Protein AF-A0A1E5A154-F1 (afdb_monomer_lite)

Structure (mmCIF, N/CA/C/O backbone):
data_AF-A0A1E5A154-F1
#
_entry.id   AF-A0A1E5A154-F1
#
loop_
_atom_site.group_PDB
_atom_site.id
_atom_site.type_symbol
_atom_site.label_atom_id
_atom_site.label_alt_id
_atom_site.label_comp_id
_atom_site.label_asym_id
_atom_site.label_entity_id
_atom_site.label_seq_id
_atom_site.pdbx_PDB_ins_code
_atom_site.Cartn_x
_atom_site.Cartn_y
_atom_site.Cartn_z
_atom_site.occupancy
_atom_site.B_iso_or_equiv
_atom_site.auth_seq_id
_atom_site.auth_comp_id
_atom_site.auth_asym_id
_atom_site.auth_atom_id
_atom_site.pdbx_PDB_model_num
ATOM 1 N N . MET A 1 1 ? -44.499 -18.855 36.549 1.00 38.62 1 MET A N 1
ATOM 2 C CA . MET A 1 1 ? -43.557 -19.020 35.422 1.00 38.62 1 MET A CA 1
ATOM 3 C C . MET A 1 1 ? -43.054 -17.644 35.035 1.00 38.62 1 MET A C 1
ATOM 5 O O . MET A 1 1 ? -43.732 -16.918 34.326 1.00 38.62 1 MET A O 1
ATOM 9 N N . SER A 1 2 ? -41.929 -17.257 35.621 1.00 29.59 2 SER A N 1
ATOM 10 C CA . SER A 1 2 ? -41.282 -15.957 35.462 1.00 29.59 2 SER A CA 1
ATOM 11 C C . SER A 1 2 ? -39.937 -16.139 34.766 1.00 29.59 2 SER A C 1
ATOM 13 O O . SER A 1 2 ? -39.198 -17.053 35.120 1.00 29.59 2 SER A O 1
ATOM 15 N N . ASN A 1 3 ? -39.631 -15.203 33.866 1.00 35.12 3 ASN A N 1
ATOM 16 C CA . ASN A 1 3 ? -38.295 -14.805 33.413 1.00 35.12 3 ASN A CA 1
ATOM 17 C C . ASN A 1 3 ? -37.450 -15.825 32.638 1.00 35.12 3 ASN A C 1
ATOM 19 O O . ASN A 1 3 ? -36.628 -16.504 33.233 1.00 35.12 3 ASN A O 1
ATOM 23 N N . ILE A 1 4 ? -37.524 -15.770 31.300 1.00 31.75 4 ILE A N 1
ATOM 24 C CA . ILE A 1 4 ? -36.334 -15.798 30.421 1.00 31.75 4 ILE A CA 1
ATOM 25 C C . ILE A 1 4 ? -36.583 -14.814 29.261 1.00 31.75 4 ILE A C 1
ATOM 27 O O . ILE A 1 4 ? -36.690 -15.172 28.094 1.00 31.75 4 ILE A O 1
ATOM 31 N N . LEU A 1 5 ? -36.751 -13.540 29.608 1.00 31.08 5 LEU A N 1
ATOM 32 C CA . LEU A 1 5 ? -36.517 -12.411 28.703 1.00 31.08 5 LEU A CA 1
ATOM 33 C C . LEU A 1 5 ? -35.341 -11.632 29.297 1.00 31.08 5 LEU A C 1
ATOM 35 O O . LEU A 1 5 ? -35.443 -10.467 29.672 1.00 31.08 5 LEU A O 1
ATOM 39 N N . GLU A 1 6 ? -34.214 -12.323 29.461 1.00 32.16 6 GLU A N 1
ATOM 40 C CA . GLU A 1 6 ? -32.948 -11.657 29.726 1.00 32.16 6 GLU A CA 1
ATOM 41 C C . GLU A 1 6 ? -32.513 -10.944 28.450 1.00 32.16 6 GLU A C 1
ATOM 43 O O . GLU A 1 6 ? -31.991 -11.531 27.505 1.00 32.16 6 GLU A O 1
ATOM 48 N N . ASN A 1 7 ? -32.811 -9.646 28.432 1.00 32.09 7 ASN A N 1
ATOM 49 C CA . ASN A 1 7 ? -31.908 -8.576 28.026 1.00 32.09 7 ASN A CA 1
ATOM 50 C C . ASN A 1 7 ? -30.527 -9.066 27.546 1.00 32.09 7 ASN A C 1
ATOM 52 O O . ASN A 1 7 ? -29.523 -8.926 28.247 1.00 32.09 7 ASN A O 1
ATOM 56 N N . LYS A 1 8 ? -30.426 -9.485 26.280 1.00 32.69 8 LYS A N 1
ATOM 57 C CA . LYS A 1 8 ? -29.218 -9.183 25.514 1.00 32.69 8 LYS A CA 1
ATOM 58 C C . LYS A 1 8 ? -29.228 -7.675 25.311 1.00 32.69 8 LYS A C 1
ATOM 60 O O . LYS A 1 8 ? -29.738 -7.175 24.314 1.00 32.69 8 LYS A O 1
ATOM 65 N N . LYS A 1 9 ? -28.686 -6.943 26.290 1.00 29.81 9 LYS A N 1
ATOM 66 C CA . LYS A 1 9 ? -28.125 -5.616 26.045 1.00 29.81 9 LYS A CA 1
ATOM 67 C C . LYS A 1 9 ? -27.060 -5.826 24.976 1.00 29.81 9 LYS A C 1
ATOM 69 O O . LYS A 1 9 ? -25.922 -6.158 25.290 1.00 29.81 9 LYS A O 1
ATOM 74 N N . THR A 1 10 ? -27.442 -5.704 23.710 1.00 34.09 10 THR A N 1
ATOM 75 C CA . THR A 1 10 ? -26.503 -5.474 22.623 1.00 34.09 10 THR A CA 1
ATOM 76 C C . THR A 1 10 ? -25.717 -4.251 23.056 1.00 34.09 10 THR A C 1
ATOM 78 O O . THR A 1 10 ? -26.258 -3.149 23.136 1.00 34.09 10 THR A O 1
ATOM 81 N N . CYS A 1 11 ? -24.471 -4.465 23.471 1.00 36.88 11 CYS A N 1
ATOM 82 C CA . CYS A 1 11 ? -23.548 -3.383 23.732 1.00 36.88 11 CYS A CA 1
ATOM 83 C C . CYS A 1 11 ? -23.418 -2.652 22.398 1.00 36.88 11 CYS A C 1
ATOM 85 O O . CYS A 1 11 ? -22.751 -3.135 21.486 1.00 36.88 11 CYS A O 1
ATOM 87 N N . ILE A 1 12 ? -24.139 -1.542 22.237 1.00 41.53 12 ILE A N 1
ATOM 88 C CA . ILE A 1 12 ? -23.946 -0.634 21.113 1.00 41.53 12 ILE A CA 1
ATOM 89 C C . ILE A 1 12 ? -22.604 0.034 21.400 1.00 41.53 12 ILE A C 1
ATOM 91 O O . ILE A 1 12 ? -22.533 1.119 21.978 1.00 41.53 12 ILE A O 1
ATOM 95 N N . ILE A 1 13 ? -21.513 -0.670 21.101 1.00 51.94 13 ILE A N 1
ATOM 96 C CA . ILE A 1 13 ? -20.196 -0.060 21.058 1.00 51.94 13 ILE A CA 1
ATOM 97 C C . ILE A 1 13 ? -20.259 0.865 19.848 1.00 51.94 13 ILE A C 1
ATOM 99 O O . ILE A 1 13 ? -20.324 0.423 18.703 1.00 51.94 13 ILE A O 1
ATOM 103 N N . THR A 1 14 ? -20.350 2.167 20.102 1.00 63.47 14 THR A N 1
ATOM 104 C CA . THR A 1 14 ? -20.286 3.161 19.034 1.00 63.47 14 THR A CA 1
ATOM 105 C C . THR A 1 14 ? -18.926 3.047 18.342 1.00 63.47 14 THR A C 1
ATOM 107 O O . THR A 1 14 ? -17.933 2.697 18.978 1.00 63.47 14 THR A O 1
ATOM 110 N N . LYS A 1 15 ? -18.847 3.353 17.041 1.00 65.00 15 LYS A N 1
ATOM 111 C CA . LYS A 1 15 ? -17.573 3.322 16.294 1.00 65.00 15 LYS A CA 1
ATOM 112 C C . LYS A 1 15 ? -16.461 4.093 16.998 1.00 65.00 15 LYS A C 1
ATOM 114 O O . LYS A 1 15 ? -15.329 3.634 17.056 1.00 65.00 15 LYS A O 1
ATOM 119 N N . GLU A 1 16 ? -16.806 5.254 17.548 1.00 68.19 16 GLU A N 1
ATOM 120 C CA . GLU A 1 16 ? -15.878 6.077 18.313 1.00 68.19 16 GLU A CA 1
ATOM 121 C C . GLU A 1 16 ? -15.321 5.309 19.517 1.00 68.19 16 GLU A C 1
ATOM 123 O O . GLU A 1 16 ? -14.115 5.303 19.718 1.00 68.19 16 GLU A O 1
ATOM 128 N N . LYS A 1 17 ? -16.161 4.568 20.248 1.00 69.44 17 LYS A N 1
ATOM 129 C CA . LYS A 1 17 ? -15.731 3.723 21.366 1.00 69.44 17 LYS A CA 1
ATOM 130 C C . LYS A 1 17 ? -14.873 2.534 20.913 1.00 69.44 17 LYS A C 1
ATOM 132 O O . LYS A 1 17 ? -13.902 2.213 21.591 1.00 69.44 17 LYS A O 1
ATOM 137 N N . ILE A 1 18 ? -15.179 1.910 19.767 1.00 69.69 18 ILE A N 1
ATOM 138 C CA . ILE A 1 18 ? -14.324 0.864 19.168 1.00 69.69 18 ILE A CA 1
ATOM 139 C C . ILE A 1 18 ? -12.923 1.427 18.905 1.00 69.69 18 ILE A C 1
ATOM 141 O O . ILE A 1 18 ? -11.928 0.854 19.342 1.00 69.69 18 ILE A O 1
ATOM 145 N N . PHE A 1 19 ? -12.842 2.570 18.223 1.00 73.81 19 PHE A N 1
ATOM 146 C CA . PHE A 1 19 ? -11.564 3.177 17.877 1.00 73.81 19 PHE A CA 1
ATOM 147 C C . PHE A 1 19 ? -10.811 3.706 19.098 1.00 73.81 19 PHE A C 1
ATOM 149 O O . PHE A 1 19 ? -9.614 3.470 19.201 1.00 73.81 19 PHE A O 1
ATOM 156 N N . GLN A 1 20 ? -11.493 4.339 20.055 1.00 71.75 20 GLN A N 1
ATOM 157 C CA . GLN A 1 20 ? -10.891 4.752 21.326 1.00 71.75 20 GLN A CA 1
ATOM 158 C C . GLN A 1 20 ? -10.281 3.561 22.070 1.00 71.75 20 GLN A C 1
ATOM 160 O O . GLN A 1 20 ? -9.172 3.677 22.580 1.00 71.75 20 GLN A O 1
ATOM 165 N N . ASN A 1 21 ? -10.956 2.407 22.096 1.00 70.88 21 ASN A N 1
ATOM 166 C CA . ASN A 1 21 ? -10.420 1.197 22.723 1.00 70.88 21 ASN A CA 1
ATOM 167 C C . ASN A 1 21 ? -9.173 0.676 21.999 1.00 70.88 21 ASN A C 1
ATOM 169 O O . ASN A 1 21 ? -8.199 0.326 22.661 1.00 70.88 21 ASN A O 1
ATOM 173 N N . ILE A 1 22 ? -9.177 0.660 20.660 1.00 74.38 22 ILE A N 1
ATOM 174 C CA . ILE A 1 22 ? -7.993 0.287 19.869 1.00 74.38 22 ILE A CA 1
ATOM 175 C C . ILE A 1 22 ? -6.836 1.226 20.192 1.00 74.38 22 ILE A C 1
ATOM 177 O O . ILE A 1 22 ? -5.739 0.769 20.491 1.00 74.38 22 ILE A O 1
ATOM 181 N N . VAL A 1 23 ? -7.072 2.536 20.159 1.00 70.00 23 VAL A N 1
ATOM 182 C CA . VAL A 1 23 ? -6.009 3.513 20.383 1.00 70.00 23 VAL A CA 1
ATOM 183 C C . VAL A 1 23 ? -5.490 3.445 21.821 1.00 70.00 23 VAL A C 1
ATOM 185 O O . VAL A 1 23 ? -4.282 3.432 22.019 1.00 70.00 23 VAL A O 1
ATOM 188 N N . HIS A 1 24 ? -6.362 3.330 22.828 1.00 70.88 24 HIS A N 1
ATOM 189 C CA . HIS A 1 24 ? -5.930 3.124 24.214 1.00 70.88 24 HIS A CA 1
ATOM 190 C C . HIS A 1 24 ? -5.100 1.853 24.372 1.00 70.88 24 HIS A C 1
ATOM 192 O O . HIS A 1 24 ? -4.075 1.881 25.045 1.00 70.88 24 HIS A O 1
ATOM 198 N N . PHE A 1 25 ? -5.507 0.755 23.734 1.00 72.25 25 PHE A N 1
ATOM 199 C CA . PHE A 1 25 ? -4.719 -0.470 23.730 1.00 72.25 25 PHE A CA 1
ATOM 200 C C . PHE A 1 25 ? -3.338 -0.248 23.100 1.00 72.25 25 PHE A C 1
ATOM 202 O O . PHE A 1 25 ? -2.343 -0.653 23.693 1.00 72.25 25 PHE A O 1
ATOM 209 N N . LEU A 1 26 ? -3.259 0.427 21.949 1.00 69.69 26 LEU A N 1
ATOM 210 C CA . LEU A 1 26 ? -1.989 0.722 21.280 1.00 69.69 26 LEU A CA 1
ATOM 211 C C . LEU A 1 26 ? -1.070 1.595 22.141 1.00 69.69 26 LEU A C 1
ATOM 213 O O . LEU A 1 26 ? 0.111 1.292 22.233 1.00 69.69 26 LEU A O 1
ATOM 217 N N . VAL A 1 27 ? -1.606 2.629 22.795 1.00 67.12 27 VAL A N 1
ATOM 218 C CA . VAL A 1 27 ? -0.837 3.521 23.682 1.00 67.12 27 VAL A CA 1
ATOM 219 C C . VAL A 1 27 ? -0.301 2.774 24.902 1.00 67.12 27 VAL A C 1
ATOM 221 O O . VAL A 1 27 ? 0.853 2.948 25.265 1.00 67.12 27 VAL A O 1
ATOM 224 N N . ILE A 1 28 ? -1.110 1.915 25.528 1.00 64.56 28 ILE A N 1
ATOM 225 C CA . ILE A 1 28 ? -0.677 1.135 26.701 1.00 64.56 28 ILE A CA 1
ATOM 226 C C . ILE A 1 28 ? 0.430 0.135 26.330 1.00 64.56 28 ILE A C 1
ATOM 228 O O . ILE A 1 28 ? 1.262 -0.203 27.166 1.00 64.56 28 ILE A O 1
ATOM 232 N N . ASN A 1 29 ? 0.442 -0.344 25.086 1.00 62.03 29 ASN A N 1
ATOM 233 C CA . ASN A 1 29 ? 1.262 -1.475 24.665 1.00 62.03 29 ASN A CA 1
ATOM 234 C C . ASN A 1 29 ? 2.364 -1.115 23.649 1.00 62.03 29 ASN A C 1
ATOM 236 O O . ASN A 1 29 ? 3.031 -2.007 23.124 1.00 62.03 29 ASN A O 1
ATOM 240 N N . SER A 1 30 ? 2.581 0.167 23.352 1.00 59.00 30 SER A N 1
ATOM 241 C CA . SER A 1 30 ? 3.496 0.598 22.286 1.00 59.00 30 SER A CA 1
ATOM 242 C C . SER A 1 30 ? 4.966 0.300 22.542 1.00 59.00 30 SER A C 1
ATOM 244 O O . SER A 1 30 ? 5.728 0.180 21.590 1.00 59.00 30 SER A O 1
ATOM 246 N N . GLU A 1 31 ? 5.363 0.153 23.803 1.00 51.88 31 GLU A N 1
ATOM 247 C CA . GLU A 1 31 ? 6.746 -0.158 24.178 1.00 51.88 31 GLU A CA 1
ATOM 248 C C . GLU A 1 31 ? 7.007 -1.672 24.297 1.00 51.88 31 GLU A C 1
ATOM 250 O O . GLU A 1 31 ? 8.151 -2.111 24.214 1.00 51.88 31 GLU A O 1
ATOM 255 N N . GLY A 1 32 ? 5.955 -2.487 24.464 1.00 48.25 32 GLY A N 1
ATOM 256 C CA . GLY A 1 32 ? 6.071 -3.913 24.803 1.00 48.25 32 GLY A CA 1
ATOM 257 C C . GLY A 1 32 ? 5.719 -4.900 23.686 1.00 48.25 32 GLY A C 1
ATOM 258 O O . GLY A 1 32 ? 5.931 -6.098 23.851 1.00 48.25 32 GLY A O 1
ATOM 259 N N . VAL A 1 33 ? 5.170 -4.439 22.559 1.00 56.16 33 VAL A N 1
ATOM 260 C CA . VAL A 1 33 ? 4.565 -5.330 21.558 1.00 56.16 33 VAL A CA 1
ATOM 261 C C . VAL A 1 33 ? 5.452 -5.512 20.326 1.00 56.16 33 VAL A C 1
ATOM 263 O O . VAL A 1 33 ? 5.759 -4.563 19.610 1.00 56.16 33 VAL A O 1
ATOM 266 N N . ASP A 1 34 ? 5.774 -6.767 19.995 1.00 51.03 34 ASP A N 1
ATOM 267 C CA . ASP A 1 34 ? 6.568 -7.163 18.815 1.00 51.03 34 ASP A CA 1
ATOM 268 C C . ASP A 1 34 ? 5.975 -6.708 17.461 1.00 51.03 34 ASP A C 1
ATOM 270 O O . ASP A 1 34 ? 6.683 -6.639 16.457 1.00 51.03 34 ASP A O 1
ATOM 274 N N . ILE A 1 35 ? 4.695 -6.322 17.409 1.00 51.88 35 ILE A N 1
ATOM 275 C CA . ILE A 1 35 ? 4.057 -5.670 16.243 1.00 51.88 35 ILE A CA 1
ATOM 276 C C . ILE A 1 35 ? 4.779 -4.369 15.887 1.00 51.88 35 ILE A C 1
ATOM 278 O O . ILE A 1 35 ? 4.904 -4.046 14.706 1.00 51.88 35 ILE A O 1
ATOM 282 N N . VAL A 1 36 ? 5.313 -3.667 16.889 1.00 53.66 36 VAL A N 1
ATOM 283 C CA . VAL A 1 36 ? 6.132 -2.466 16.716 1.00 53.66 36 VAL A CA 1
ATOM 284 C C . VAL A 1 36 ? 7.531 -2.831 16.198 1.00 53.66 36 VAL A C 1
ATOM 286 O O . VAL A 1 36 ? 8.264 -1.963 15.771 1.00 53.66 36 VAL A O 1
ATOM 289 N N . LYS A 1 37 ? 7.947 -4.098 16.124 1.00 58.84 37 LYS A N 1
ATOM 290 C CA . LYS A 1 37 ? 9.227 -4.459 15.478 1.00 58.84 37 LYS A CA 1
ATOM 291 C C . LYS A 1 37 ? 9.094 -4.674 13.971 1.00 58.84 37 LYS A C 1
ATOM 293 O O . LYS A 1 37 ? 10.078 -4.539 13.251 1.00 58.84 37 LYS A O 1
ATOM 298 N N . ASN A 1 38 ? 7.896 -4.987 13.470 1.00 70.00 38 ASN A N 1
ATOM 299 C CA . ASN A 1 38 ? 7.668 -5.175 12.037 1.00 70.00 38 ASN A CA 1
ATOM 300 C C . ASN A 1 38 ? 7.424 -3.815 11.341 1.00 70.00 38 ASN A C 1
ATOM 302 O O . ASN A 1 38 ? 6.426 -3.164 11.661 1.00 70.00 38 ASN A O 1
ATOM 306 N N . PRO A 1 39 ? 8.250 -3.401 10.356 1.00 71.50 39 PRO A N 1
ATOM 307 C CA . PRO A 1 39 ? 8.098 -2.105 9.686 1.00 71.50 39 PRO A CA 1
ATOM 308 C C . PRO A 1 39 ? 6.722 -1.887 9.040 1.00 71.50 39 PRO A C 1
ATOM 310 O O . PRO A 1 39 ? 6.160 -0.805 9.150 1.00 71.50 39 PRO A O 1
ATOM 313 N N . ILE A 1 40 ? 6.128 -2.923 8.438 1.00 72.62 40 ILE A N 1
ATOM 314 C CA . ILE A 1 40 ? 4.810 -2.844 7.783 1.00 72.62 40 ILE A CA 1
ATOM 315 C C . ILE A 1 40 ? 3.720 -2.566 8.816 1.00 72.62 40 ILE A C 1
ATOM 317 O O . ILE A 1 40 ? 2.846 -1.722 8.613 1.00 72.62 40 ILE A O 1
ATOM 321 N N . SER A 1 41 ? 3.771 -3.283 9.938 1.00 72.62 41 SER A N 1
ATOM 322 C CA . SER A 1 41 ? 2.806 -3.119 11.020 1.00 72.62 41 SER A CA 1
ATOM 323 C C . SER A 1 41 ? 2.970 -1.768 11.723 1.00 72.62 41 SER A C 1
ATOM 325 O O . SER A 1 41 ? 1.964 -1.106 11.970 1.00 72.62 41 SER A O 1
ATOM 327 N N . LYS A 1 42 ? 4.211 -1.319 11.971 1.00 77.06 42 LYS A N 1
ATOM 328 C CA . LYS A 1 42 ? 4.526 0.041 12.453 1.00 77.06 42 LYS A CA 1
ATOM 329 C C . LYS A 1 42 ? 3.891 1.097 11.550 1.00 77.06 42 LYS A C 1
ATOM 331 O O . LYS A 1 42 ? 3.141 1.945 12.023 1.00 77.06 42 LYS A O 1
ATOM 336 N N . THR A 1 43 ? 4.125 1.009 10.243 1.00 81.56 43 THR A N 1
ATOM 337 C CA . THR A 1 43 ? 3.562 1.945 9.267 1.00 81.56 43 THR A CA 1
ATOM 338 C C . THR A 1 43 ? 2.030 1.930 9.259 1.00 81.56 43 THR A C 1
ATOM 340 O O . THR A 1 43 ? 1.416 2.994 9.211 1.00 81.56 43 THR A O 1
ATOM 343 N N . ALA A 1 44 ? 1.394 0.758 9.378 1.00 80.88 44 ALA A N 1
ATOM 344 C CA . ALA A 1 44 ? -0.063 0.654 9.491 1.00 80.88 44 ALA A CA 1
ATOM 345 C C . ALA A 1 44 ? -0.610 1.318 10.769 1.00 80.88 44 ALA A C 1
ATOM 347 O O . ALA A 1 44 ? -1.640 1.991 10.709 1.00 80.88 44 ALA A O 1
ATOM 348 N N . ILE A 1 45 ? 0.079 1.162 11.906 1.00 82.06 45 ILE A N 1
ATOM 349 C CA . ILE A 1 45 ? -0.276 1.801 13.184 1.00 82.06 45 ILE A CA 1
ATOM 350 C C . ILE A 1 45 ? -0.164 3.319 13.072 1.00 82.06 45 ILE A C 1
ATOM 352 O O . ILE A 1 45 ? -1.121 4.021 13.389 1.00 82.06 45 ILE A O 1
ATOM 356 N N . ILE A 1 46 ? 0.973 3.821 12.587 1.00 85.75 46 ILE A N 1
ATOM 357 C CA . ILE A 1 46 ? 1.216 5.259 12.422 1.00 85.75 46 ILE A CA 1
ATOM 358 C C . ILE A 1 46 ? 0.151 5.862 11.492 1.00 85.75 46 ILE A C 1
ATOM 360 O O . ILE A 1 46 ? -0.473 6.868 11.828 1.00 85.75 46 ILE A O 1
ATOM 364 N N . TYR A 1 47 ? -0.148 5.197 10.369 1.00 86.06 47 TYR A N 1
ATOM 365 C CA . TYR A 1 47 ? -1.196 5.631 9.440 1.00 86.06 47 TYR A CA 1
ATOM 366 C C . TYR A 1 47 ? -2.585 5.645 10.084 1.00 86.06 47 TYR A C 1
ATOM 368 O O . TYR A 1 47 ? -3.348 6.592 9.889 1.00 86.06 47 TYR A O 1
ATOM 376 N N . PHE A 1 48 ? -2.918 4.626 10.877 1.00 84.75 48 PHE A N 1
ATOM 377 C CA . PHE A 1 48 ? -4.163 4.592 11.636 1.00 84.75 48 PHE A CA 1
ATOM 378 C C . PHE A 1 48 ? -4.261 5.743 12.643 1.00 84.75 48 PHE A C 1
ATOM 380 O O . PHE A 1 48 ? -5.300 6.400 12.694 1.00 84.75 48 PHE A O 1
ATOM 387 N N . LEU A 1 49 ? -3.195 6.020 13.398 1.00 85.12 49 LEU A N 1
ATOM 388 C CA . LEU A 1 49 ? -3.171 7.088 14.396 1.00 85.12 49 LEU A CA 1
ATOM 389 C C . LEU A 1 49 ? -3.345 8.470 13.759 1.00 85.12 49 LEU A C 1
ATOM 391 O O . LEU A 1 49 ? -4.204 9.219 14.220 1.00 85.12 49 LEU A O 1
ATOM 395 N N . PHE A 1 50 ? -2.638 8.775 12.664 1.00 86.62 50 PHE A N 1
ATOM 396 C CA . PHE A 1 50 ? -2.825 10.037 11.937 1.00 86.62 50 PHE A CA 1
ATOM 397 C C . PHE A 1 50 ? -4.259 10.200 11.419 1.00 86.62 50 PHE A C 1
ATOM 399 O O . PHE A 1 50 ? -4.896 11.228 11.656 1.00 86.62 50 PHE A O 1
ATOM 406 N N . ASN A 1 51 ? -4.816 9.171 10.771 1.00 84.44 51 ASN A N 1
ATOM 407 C CA . ASN A 1 51 ? -6.187 9.226 10.255 1.00 84.44 51 ASN A CA 1
ATOM 408 C C . ASN A 1 51 ? -7.230 9.350 11.373 1.00 84.44 51 ASN A C 1
ATOM 410 O O . ASN A 1 51 ? -8.205 10.093 11.242 1.00 84.44 51 ASN A O 1
ATOM 414 N N . TYR A 1 52 ? -7.033 8.639 12.484 1.00 84.12 52 TYR A N 1
ATOM 415 C CA . TYR A 1 52 ? -7.895 8.737 13.654 1.00 84.12 52 TYR A CA 1
ATOM 416 C C . TYR A 1 52 ? -7.829 10.139 14.274 1.00 84.12 52 TYR A C 1
ATOM 418 O O . TYR A 1 52 ? -8.866 10.770 14.498 1.00 84.12 52 TYR A O 1
ATOM 426 N N . ALA A 1 53 ? -6.621 10.649 14.512 1.00 84.62 53 ALA A N 1
ATOM 427 C CA . ALA A 1 53 ? -6.394 11.964 15.091 1.00 84.62 53 ALA A CA 1
ATOM 428 C C . ALA A 1 53 ? -7.011 13.072 14.233 1.00 84.62 53 ALA A C 1
ATOM 430 O O . ALA A 1 53 ? -7.708 13.937 14.765 1.00 84.62 53 ALA A O 1
ATOM 431 N N . TYR A 1 54 ? -6.845 12.987 12.911 1.00 85.25 54 TYR A N 1
ATOM 432 C CA . TYR A 1 54 ? -7.447 13.906 11.952 1.00 85.25 54 TYR A CA 1
ATOM 433 C C . TYR A 1 54 ? -8.981 13.841 11.974 1.00 85.25 54 TYR A C 1
ATOM 435 O O . TYR A 1 54 ? -9.645 14.858 12.185 1.00 85.25 54 TYR A O 1
ATOM 443 N N . LYS A 1 55 ? -9.568 12.641 11.831 1.00 84.06 55 LYS A N 1
ATOM 444 C CA . LYS A 1 55 ? -11.030 12.457 11.763 1.00 84.06 55 LYS A CA 1
ATOM 445 C C . LYS A 1 55 ? -11.742 12.914 13.038 1.00 84.06 55 LYS A C 1
ATOM 447 O O . LYS A 1 55 ? -12.828 13.486 12.956 1.00 84.06 55 LYS A O 1
ATOM 452 N N . TYR A 1 56 ? -11.143 12.668 14.203 1.00 83.62 56 TYR A N 1
ATOM 453 C CA . TYR A 1 56 ? -11.752 12.953 15.508 1.00 83.62 56 TYR A CA 1
ATOM 454 C C . TYR A 1 56 ? -11.153 14.169 16.228 1.00 83.62 56 TYR A C 1
ATOM 456 O O . TYR A 1 56 ? -11.524 14.434 17.374 1.00 83.62 56 TYR A O 1
ATOM 464 N N . LYS A 1 57 ? -10.260 14.918 15.568 1.00 83.69 57 LYS A N 1
ATOM 465 C CA . LYS A 1 57 ? -9.585 16.115 16.098 1.00 83.69 57 LYS A CA 1
ATOM 466 C C . LYS A 1 57 ? -8.905 15.864 17.452 1.00 83.69 57 LYS A C 1
ATOM 468 O O . LYS A 1 57 ? -9.166 16.559 18.434 1.00 83.69 57 LYS A O 1
ATOM 473 N N . LYS A 1 58 ? -8.068 14.827 17.525 1.00 83.44 58 LYS A N 1
ATOM 474 C CA . LYS A 1 58 ? -7.384 14.382 18.752 1.00 83.44 58 LYS A CA 1
ATOM 475 C C . LYS A 1 58 ? -5.868 14.555 18.631 1.00 83.44 58 LYS A C 1
ATOM 477 O O . LYS A 1 58 ? -5.175 13.607 18.277 1.00 83.44 58 LYS A O 1
ATOM 482 N N . GLN A 1 59 ? -5.375 15.756 18.939 1.00 85.19 59 GLN A N 1
ATOM 483 C CA . GLN A 1 59 ? -3.970 16.139 18.738 1.00 85.19 59 GLN A CA 1
ATOM 484 C C . GLN A 1 59 ? -2.969 15.202 19.424 1.00 85.19 59 GLN A C 1
ATOM 486 O O . GLN A 1 59 ? -1.978 14.828 18.816 1.00 85.19 59 GLN A O 1
ATOM 491 N N . HIS A 1 60 ? -3.261 14.737 20.637 1.00 83.56 60 HIS A N 1
ATOM 492 C CA . HIS A 1 60 ? -2.345 13.871 21.385 1.00 83.56 60 HIS A CA 1
ATOM 493 C C . HIS A 1 60 ? -2.032 12.543 20.677 1.00 83.56 60 HIS A C 1
ATOM 495 O O . HIS A 1 60 ? -0.985 11.952 20.915 1.00 83.56 60 HIS A O 1
ATOM 501 N N . TYR A 1 61 ? -2.917 12.060 19.795 1.00 82.62 61 TYR A N 1
ATOM 502 C CA . TYR A 1 61 ? -2.635 10.878 18.974 1.00 82.62 61 TYR A CA 1
ATOM 503 C C . TYR A 1 61 ? -1.817 11.200 17.724 1.00 82.62 61 TYR A C 1
ATOM 505 O O . TYR A 1 61 ? -1.124 10.316 17.227 1.00 82.62 61 TYR A O 1
ATOM 513 N N . THR A 1 62 ? -1.875 12.440 17.236 1.00 85.25 62 THR A N 1
ATOM 514 C CA . THR A 1 62 ? -0.935 12.947 16.231 1.00 85.25 62 THR A CA 1
ATOM 515 C C . THR A 1 62 ? 0.472 12.977 16.823 1.00 85.25 62 THR A C 1
ATOM 517 O O . THR A 1 62 ? 1.386 12.421 16.226 1.00 85.25 62 THR A O 1
ATOM 520 N N . ASP A 1 63 ? 0.627 13.552 18.019 1.00 83.94 63 ASP A N 1
ATOM 521 C CA . ASP A 1 63 ? 1.923 13.664 18.701 1.00 83.94 63 ASP A CA 1
ATOM 522 C C . ASP A 1 63 ? 2.525 12.269 18.950 1.00 83.94 63 ASP A C 1
ATOM 524 O O . ASP A 1 63 ? 3.661 11.988 18.582 1.00 83.94 63 ASP A O 1
ATOM 528 N N . PHE A 1 64 ? 1.705 11.335 19.436 1.00 82.88 64 PHE A N 1
ATOM 529 C CA . PHE A 1 64 ? 2.112 9.943 19.617 1.00 82.88 64 PHE A CA 1
ATOM 530 C C . PHE A 1 64 ? 2.495 9.229 18.304 1.00 82.88 64 PHE A C 1
ATOM 532 O O . PHE A 1 64 ? 3.422 8.420 18.275 1.00 82.88 64 PHE A O 1
ATOM 539 N N . ALA A 1 65 ? 1.798 9.511 17.197 1.00 86.31 65 ALA A N 1
ATOM 540 C CA . ALA A 1 65 ? 2.158 8.965 15.887 1.00 86.31 65 ALA A CA 1
ATOM 541 C C . ALA A 1 65 ? 3.523 9.485 15.411 1.00 86.31 65 ALA A C 1
ATOM 543 O O . ALA A 1 65 ? 4.293 8.719 14.825 1.00 86.31 65 ALA A O 1
ATOM 544 N N . PHE A 1 66 ? 3.829 10.757 15.685 1.00 86.69 66 PHE A N 1
ATOM 545 C CA . PHE A 1 66 ? 5.133 11.350 15.399 1.00 86.69 66 PHE A CA 1
ATOM 546 C C . PHE A 1 66 ? 6.251 10.708 16.217 1.00 86.69 66 PHE A C 1
ATOM 548 O O . PHE A 1 66 ? 7.273 10.354 15.632 1.00 86.69 66 PHE A O 1
ATOM 555 N N . ASP A 1 67 ? 6.044 10.463 17.513 1.00 84.06 67 ASP A N 1
ATOM 556 C CA . ASP A 1 67 ? 7.037 9.788 18.358 1.00 84.06 67 ASP A CA 1
ATOM 557 C C . ASP A 1 67 ? 7.393 8.397 17.804 1.00 84.06 67 ASP A C 1
ATOM 559 O O . ASP A 1 67 ? 8.567 8.054 17.630 1.00 84.06 67 ASP A O 1
ATOM 563 N N . LEU A 1 68 ? 6.377 7.603 17.439 1.00 83.31 68 LEU A N 1
ATOM 564 C CA . LEU A 1 68 ? 6.571 6.281 16.830 1.00 83.31 68 LEU A CA 1
ATOM 565 C C . LEU A 1 68 ? 7.278 6.358 15.471 1.00 83.31 68 LEU A C 1
ATOM 567 O O . LEU A 1 68 ? 8.107 5.499 15.137 1.00 83.31 68 LEU A O 1
ATOM 571 N N . LEU A 1 69 ? 6.954 7.373 14.669 1.00 86.25 69 LEU A N 1
ATOM 572 C CA . LEU A 1 69 ? 7.607 7.600 13.388 1.00 86.25 69 LEU A CA 1
ATOM 573 C C . LEU A 1 69 ? 9.083 7.963 13.579 1.00 86.25 69 LEU A C 1
ATOM 575 O O . LEU A 1 69 ? 9.936 7.364 12.928 1.00 86.25 69 LEU A O 1
ATOM 579 N N . GLN A 1 70 ? 9.401 8.874 14.498 1.00 84.81 70 GLN A N 1
ATOM 580 C CA . GLN A 1 70 ? 10.770 9.301 14.786 1.00 84.81 70 GLN A CA 1
ATOM 581 C C . GLN A 1 70 ? 11.645 8.136 15.265 1.00 84.81 70 GLN A C 1
ATOM 583 O O . GLN A 1 70 ? 12.785 7.990 14.811 1.00 84.81 70 GLN A O 1
ATOM 588 N N . GLN A 1 71 ? 11.108 7.274 16.133 1.00 82.00 71 GLN A N 1
ATOM 589 C CA . GLN A 1 71 ? 11.779 6.040 16.552 1.00 82.00 71 GLN A CA 1
ATOM 590 C C . GLN A 1 71 ? 12.079 5.136 15.346 1.00 82.00 71 GLN A C 1
ATOM 592 O O . GLN A 1 71 ? 13.214 4.698 15.156 1.00 82.00 71 GLN A O 1
ATOM 597 N N . SER A 1 72 ? 11.082 4.926 14.480 1.00 81.56 72 SER A N 1
ATOM 598 C CA . SER A 1 72 ? 11.213 4.082 13.284 1.00 81.56 72 SER A CA 1
ATOM 599 C C . SER A 1 72 ? 12.234 4.633 12.280 1.00 81.56 72 SER A C 1
ATOM 601 O O . SER A 1 72 ? 12.988 3.873 11.675 1.00 81.56 72 SER A O 1
ATOM 603 N N . LEU A 1 73 ? 12.290 5.954 12.108 1.00 82.06 73 LEU A N 1
ATOM 604 C CA . LEU A 1 73 ? 13.253 6.606 11.220 1.00 82.06 73 LEU A CA 1
ATOM 605 C C . LEU A 1 73 ? 14.679 6.518 11.763 1.00 82.06 73 LEU A C 1
ATOM 607 O O . LEU A 1 73 ? 15.606 6.228 11.008 1.00 82.06 73 LEU A O 1
ATOM 611 N N . SER A 1 74 ? 14.846 6.690 13.074 1.00 78.38 74 SER A N 1
ATOM 612 C CA . SER A 1 74 ? 16.148 6.608 13.739 1.00 78.38 74 SER A CA 1
ATOM 613 C C . SER A 1 74 ? 16.768 5.208 13.615 1.00 78.38 74 SER A C 1
ATOM 615 O O . SER A 1 74 ? 17.971 5.080 13.388 1.00 78.38 74 SER A O 1
ATOM 617 N N . GLU A 1 75 ? 15.958 4.146 13.693 1.00 74.12 75 GLU A N 1
ATOM 618 C CA . GLU A 1 75 ? 16.396 2.766 13.424 1.00 74.12 75 GLU A CA 1
ATOM 619 C C . GLU A 1 75 ? 16.951 2.611 11.996 1.00 74.12 75 GLU A C 1
ATOM 621 O O . GLU A 1 75 ? 18.003 2.004 11.798 1.00 74.12 75 GLU A O 1
ATOM 626 N N . ILE A 1 76 ? 16.278 3.189 10.998 1.00 71.75 76 ILE A N 1
ATOM 627 C CA . ILE A 1 76 ? 16.636 3.032 9.581 1.00 71.75 76 ILE A CA 1
ATOM 628 C C . ILE A 1 76 ? 17.871 3.853 9.208 1.00 71.75 76 ILE A C 1
ATOM 630 O O . ILE A 1 76 ? 18.740 3.337 8.505 1.00 71.75 76 ILE A O 1
ATOM 634 N N . VAL A 1 77 ? 17.993 5.087 9.703 1.00 67.06 77 VAL A N 1
ATOM 635 C CA . VAL A 1 77 ? 19.181 5.932 9.474 1.00 67.06 77 VAL A CA 1
ATOM 636 C C . VAL A 1 77 ? 20.439 5.279 10.060 1.00 67.06 77 VAL A C 1
ATOM 638 O O . VAL A 1 77 ? 21.497 5.281 9.435 1.00 67.06 77 VAL A O 1
ATOM 641 N N . ASN A 1 78 ? 20.326 4.629 11.220 1.00 66.31 78 ASN A N 1
ATOM 642 C CA . ASN A 1 78 ? 21.444 3.898 11.820 1.00 66.31 78 ASN A CA 1
ATOM 643 C C . ASN A 1 78 ? 21.848 2.642 11.023 1.00 66.31 78 ASN A C 1
ATOM 645 O O . ASN A 1 78 ? 23.003 2.212 11.088 1.00 66.31 78 ASN A O 1
ATOM 649 N N . LEU A 1 79 ? 20.911 2.037 10.285 1.00 63.72 79 LEU A N 1
ATOM 650 C CA . LEU A 1 79 ? 21.163 0.866 9.441 1.00 63.72 79 LEU A CA 1
ATOM 651 C C . LEU A 1 79 ? 21.722 1.247 8.064 1.00 63.72 79 LEU A C 1
ATOM 653 O O . LEU A 1 79 ? 22.602 0.547 7.559 1.00 63.72 79 LEU A O 1
ATOM 657 N N . SER A 1 80 ? 21.267 2.356 7.470 1.00 58.00 80 SER A N 1
ATOM 658 C CA . SER A 1 80 ? 21.751 2.820 6.161 1.00 58.00 80 SER A CA 1
ATOM 659 C C . SER A 1 80 ? 23.243 3.172 6.191 1.00 58.00 80 SER A C 1
ATOM 661 O O . SER A 1 80 ? 23.957 2.868 5.239 1.00 58.00 80 SER A O 1
ATOM 663 N N . GLN A 1 81 ? 23.744 3.691 7.317 1.00 60.88 81 GLN A N 1
ATOM 664 C CA . GLN A 1 81 ? 25.167 3.994 7.522 1.00 60.88 81 GLN A CA 1
ATOM 665 C C . GLN A 1 81 ? 26.078 2.756 7.581 1.00 60.88 81 GLN A C 1
ATOM 667 O O . GLN A 1 81 ? 27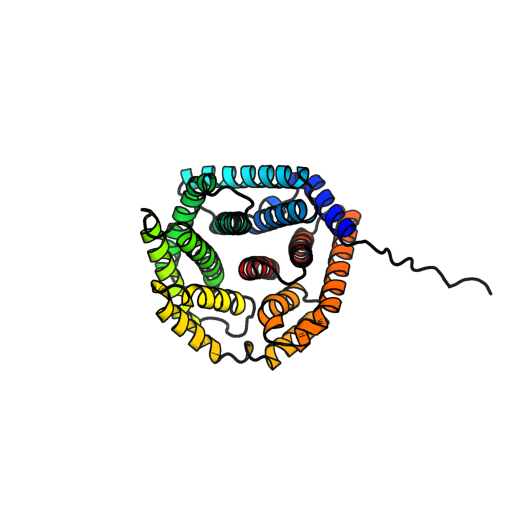.290 2.883 7.427 1.00 60.88 81 GLN A O 1
ATOM 672 N N . LYS A 1 82 ? 25.531 1.556 7.827 1.00 58.34 82 LYS A N 1
ATOM 673 C CA . LYS A 1 82 ? 26.327 0.328 8.004 1.00 58.34 82 LYS A CA 1
ATOM 674 C C . LYS A 1 82 ? 26.444 -0.533 6.745 1.00 58.34 82 LYS A C 1
ATOM 676 O O . LYS A 1 82 ? 27.114 -1.561 6.808 1.00 58.34 82 LYS A O 1
ATOM 681 N N . GLU A 1 83 ? 25.815 -0.130 5.635 1.00 54.16 83 GLU A N 1
ATOM 682 C CA . GLU A 1 83 ? 25.806 -0.727 4.279 1.00 54.16 83 GLU A CA 1
ATOM 683 C C . GLU A 1 83 ? 25.459 -2.232 4.144 1.00 54.16 83 GLU A C 1
ATOM 685 O O . GLU A 1 83 ? 24.991 -2.651 3.084 1.00 54.16 83 GLU A O 1
ATOM 690 N N . LYS A 1 84 ? 25.609 -3.069 5.175 1.00 55.91 84 LYS A N 1
ATOM 691 C CA . LYS A 1 84 ? 25.505 -4.535 5.080 1.00 55.91 84 LYS A CA 1
ATOM 692 C C . LYS A 1 84 ? 24.133 -5.114 5.439 1.00 55.91 84 LYS A C 1
ATOM 694 O O . LYS A 1 84 ? 23.781 -6.141 4.874 1.00 55.91 84 LYS A O 1
ATOM 699 N N . ASP A 1 85 ? 23.319 -4.419 6.237 1.00 56.75 85 ASP A N 1
ATOM 700 C CA . ASP A 1 85 ? 22.065 -4.964 6.794 1.00 56.75 85 ASP A CA 1
ATOM 701 C C . ASP A 1 85 ? 20.833 -4.095 6.476 1.00 56.75 85 ASP A C 1
ATOM 703 O O . ASP A 1 85 ? 20.041 -3.743 7.352 1.00 56.75 85 ASP A O 1
ATOM 707 N N . ILE A 1 86 ? 20.656 -3.705 5.211 1.00 61.44 86 ILE A N 1
ATOM 708 C CA . ILE A 1 86 ? 19.442 -2.978 4.810 1.00 61.44 86 ILE A CA 1
ATOM 709 C C . ILE A 1 86 ? 18.284 -3.969 4.688 1.00 61.44 86 ILE A C 1
ATOM 711 O O . ILE A 1 86 ? 18.292 -4.852 3.833 1.00 61.44 86 ILE A O 1
ATOM 715 N N . ASN A 1 87 ? 17.275 -3.798 5.542 1.00 71.44 87 ASN A N 1
ATOM 716 C CA . ASN A 1 87 ? 16.035 -4.564 5.511 1.00 71.44 87 ASN A CA 1
ATOM 717 C C . ASN A 1 87 ? 15.132 -4.065 4.361 1.00 71.44 87 ASN A C 1
ATOM 719 O O . ASN A 1 87 ? 14.681 -2.918 4.420 1.00 71.44 87 ASN A O 1
ATOM 723 N N . PRO A 1 88 ? 14.792 -4.893 3.354 1.00 67.31 88 PRO A N 1
ATOM 724 C CA . PRO A 1 88 ? 13.887 -4.499 2.268 1.00 67.31 88 PRO A CA 1
ATOM 725 C C . PRO A 1 88 ? 12.502 -4.056 2.763 1.00 67.31 88 PRO A C 1
ATOM 727 O O . PRO A 1 88 ? 11.847 -3.228 2.133 1.00 67.31 88 PRO A O 1
ATOM 730 N N . ASN A 1 89 ? 12.072 -4.529 3.940 1.00 73.75 89 ASN A N 1
ATOM 731 C CA . ASN A 1 89 ? 10.810 -4.102 4.544 1.00 73.75 89 ASN A CA 1
ATOM 732 C C . ASN A 1 89 ? 10.809 -2.624 4.960 1.00 73.75 89 ASN A C 1
ATOM 734 O O . ASN A 1 89 ? 9.734 -2.059 5.140 1.00 73.75 89 ASN A O 1
ATOM 738 N N . SER A 1 90 ? 11.971 -1.974 5.079 1.00 79.81 90 SER A N 1
ATOM 739 C CA . SER A 1 90 ? 12.067 -0.538 5.367 1.00 79.81 90 SER A CA 1
ATOM 740 C C . SER A 1 90 ? 11.421 0.322 4.277 1.00 79.81 90 SER A C 1
ATOM 742 O O . SER A 1 90 ? 10.940 1.413 4.569 1.00 79.81 90 SER A O 1
ATOM 744 N N . ILE A 1 91 ? 11.316 -0.181 3.042 1.00 86.19 91 ILE A N 1
ATOM 745 C CA . ILE A 1 91 ? 10.639 0.507 1.929 1.00 86.19 91 ILE A CA 1
ATOM 746 C C . ILE A 1 91 ? 9.166 0.784 2.257 1.00 86.19 91 ILE A C 1
ATOM 748 O O . ILE A 1 91 ? 8.612 1.778 1.794 1.00 86.19 91 ILE A O 1
ATOM 752 N N . TRP A 1 92 ? 8.538 -0.022 3.121 1.00 83.44 92 TRP A N 1
ATOM 753 C CA . TRP A 1 92 ? 7.180 0.245 3.597 1.00 83.44 92 TRP A CA 1
ATOM 754 C C . TRP A 1 92 ? 7.066 1.526 4.402 1.00 83.44 92 TRP A C 1
ATOM 756 O O . TRP A 1 92 ? 6.050 2.207 4.281 1.00 83.44 92 TRP A O 1
ATOM 766 N N . LEU A 1 93 ? 8.095 1.885 5.171 1.00 86.38 93 LEU A N 1
ATOM 767 C CA . LEU A 1 93 ? 8.087 3.150 5.889 1.00 86.38 93 LEU A CA 1
ATOM 768 C C . LEU A 1 93 ? 8.208 4.322 4.914 1.00 86.38 93 LEU A C 1
ATOM 770 O O . LEU A 1 93 ? 7.427 5.261 5.022 1.00 86.38 93 LEU A O 1
ATOM 774 N N . GLY A 1 94 ? 9.088 4.223 3.911 1.00 89.00 94 GLY A N 1
ATOM 775 C CA . GLY A 1 94 ? 9.178 5.205 2.824 1.00 89.00 94 GLY A CA 1
ATOM 776 C C . GLY A 1 94 ? 7.858 5.347 2.058 1.00 89.00 94 GLY A C 1
ATOM 777 O O . GLY A 1 94 ? 7.390 6.457 1.810 1.00 89.00 94 GLY A O 1
ATOM 778 N N . TYR A 1 95 ? 7.192 4.229 1.755 1.00 88.75 95 TYR A N 1
ATOM 779 C CA . TYR A 1 95 ? 5.878 4.253 1.117 1.00 88.75 95 TYR A CA 1
ATOM 780 C C . TYR A 1 95 ? 4.812 4.884 2.022 1.00 88.75 95 TYR A C 1
ATOM 782 O O . TYR A 1 95 ? 4.019 5.700 1.556 1.00 88.75 95 TYR A O 1
ATOM 790 N N . GLY A 1 96 ? 4.834 4.577 3.322 1.00 86.62 96 GLY A N 1
ATOM 791 C CA . GLY A 1 96 ? 3.983 5.204 4.331 1.00 86.62 96 GLY A CA 1
ATOM 792 C C . GLY A 1 96 ? 4.162 6.719 4.396 1.00 86.62 96 GLY A C 1
ATOM 793 O O . GLY A 1 96 ? 3.168 7.435 4.334 1.00 86.62 96 GLY A O 1
ATOM 794 N N . LEU A 1 97 ? 5.408 7.206 4.428 1.00 88.94 97 LEU A N 1
ATOM 795 C CA . LEU A 1 97 ? 5.733 8.638 4.398 1.00 88.94 97 LEU A CA 1
ATOM 796 C C . LEU A 1 97 ? 5.137 9.334 3.172 1.00 88.94 97 LEU A C 1
ATOM 798 O O . LEU A 1 97 ? 4.500 10.377 3.311 1.00 88.94 97 LEU A O 1
ATOM 802 N N . MET A 1 98 ? 5.265 8.726 1.988 1.00 89.19 98 MET A N 1
ATOM 803 C CA . MET A 1 98 ? 4.640 9.249 0.769 1.00 89.19 98 MET A CA 1
ATOM 804 C C . MET A 1 98 ? 3.117 9.350 0.902 1.00 89.19 98 MET A C 1
ATOM 806 O O . MET A 1 98 ? 2.529 10.352 0.499 1.00 89.19 98 MET A O 1
ATOM 810 N N . GLN A 1 99 ? 2.461 8.349 1.500 1.00 86.38 99 GLN A N 1
ATOM 811 C CA . GLN A 1 99 ? 1.013 8.412 1.724 1.00 86.38 99 GLN A CA 1
ATOM 812 C C . GLN A 1 99 ? 0.631 9.455 2.772 1.00 86.38 99 GLN A C 1
ATOM 814 O O . GLN A 1 99 ? -0.393 10.122 2.624 1.00 86.38 99 GLN A O 1
ATOM 819 N N . PHE A 1 100 ? 1.437 9.625 3.821 1.00 85.88 100 PHE A N 1
ATOM 820 C CA . PHE A 1 100 ? 1.183 10.661 4.810 1.00 85.88 100 PHE A CA 1
ATOM 821 C C . PHE A 1 100 ? 1.280 12.060 4.199 1.00 85.88 100 PHE A C 1
ATOM 823 O O . PHE A 1 100 ? 0.425 12.904 4.464 1.00 85.88 100 PHE A O 1
ATOM 830 N N . ASN A 1 101 ? 2.276 12.278 3.339 1.00 85.69 101 ASN A N 1
ATOM 831 C CA . ASN A 1 101 ? 2.429 13.511 2.577 1.00 85.69 101 ASN A CA 1
ATOM 832 C C . ASN A 1 101 ? 1.233 13.762 1.653 1.00 85.69 101 ASN A C 1
ATOM 834 O O . ASN A 1 101 ? 0.652 14.842 1.672 1.00 85.69 101 ASN A O 1
ATOM 838 N N . ASN A 1 102 ? 0.811 12.745 0.894 1.00 82.62 102 ASN A N 1
ATOM 839 C CA . ASN A 1 102 ? -0.345 12.845 -0.004 1.00 82.62 102 ASN A CA 1
ATOM 840 C C . ASN A 1 102 ? -1.652 13.169 0.742 1.00 82.62 102 ASN A C 1
ATOM 842 O O . ASN A 1 102 ? -2.554 13.777 0.170 1.00 82.62 102 ASN A O 1
ATOM 846 N N . ASN A 1 103 ? -1.746 12.795 2.021 1.00 79.81 103 ASN A N 1
ATOM 847 C CA . ASN A 1 103 ? -2.870 13.123 2.896 1.00 79.81 103 ASN A CA 1
ATOM 848 C C . ASN A 1 103 ? -2.718 14.472 3.627 1.00 79.81 103 ASN A C 1
ATOM 850 O O . ASN A 1 103 ? -3.601 14.837 4.403 1.00 79.81 103 ASN A O 1
ATOM 854 N N . GLY A 1 104 ? -1.630 15.212 3.394 1.00 80.69 104 GLY A N 1
ATOM 855 C CA . GLY A 1 104 ? -1.389 16.527 3.989 1.00 80.69 104 GLY A CA 1
ATOM 856 C C . GLY A 1 104 ? -1.003 16.492 5.469 1.00 80.69 104 GLY A C 1
ATOM 857 O O . GLY A 1 104 ? -1.272 17.456 6.181 1.00 80.69 104 GLY A O 1
ATOM 858 N N . PHE A 1 105 ? -0.409 15.394 5.954 1.00 81.75 105 PHE A N 1
ATOM 859 C CA . PHE A 1 105 ? 0.067 15.302 7.344 1.00 81.75 105 PHE A CA 1
ATOM 860 C C . PHE A 1 105 ? 1.448 15.936 7.571 1.00 81.75 105 PHE A C 1
ATOM 862 O O . PHE A 1 105 ? 1.850 16.091 8.720 1.00 81.75 105 PHE A O 1
ATOM 869 N N . PHE A 1 106 ? 2.165 16.290 6.503 1.00 76.19 106 PHE A N 1
ATOM 870 C CA . PHE A 1 106 ? 3.529 16.823 6.538 1.00 76.19 106 PHE A CA 1
ATOM 871 C C . PHE A 1 106 ? 3.663 18.040 5.622 1.00 76.19 106 PHE A C 1
ATOM 873 O O . PHE A 1 106 ? 2.953 18.145 4.618 1.00 76.19 106 PHE A O 1
ATOM 880 N N . GLU A 1 107 ? 4.611 18.921 5.941 1.00 69.25 107 GLU A N 1
ATOM 881 C CA . GLU A 1 107 ? 5.086 19.954 5.021 1.00 69.25 107 GLU A CA 1
ATOM 882 C C . GLU A 1 107 ? 6.165 19.368 4.094 1.00 69.25 107 GLU A C 1
ATOM 884 O O . GLU A 1 107 ? 7.012 18.578 4.510 1.00 69.25 107 GLU A O 1
ATOM 889 N N . SER A 1 108 ? 6.126 19.723 2.806 1.00 63.50 108 SER A N 1
ATOM 890 C CA . SER A 1 108 ? 6.861 18.997 1.758 1.00 63.50 108 SER A CA 1
ATOM 891 C C . SER A 1 108 ? 8.388 19.048 1.910 1.00 63.50 108 SER A C 1
ATOM 893 O O . SER A 1 108 ? 9.073 18.077 1.605 1.00 63.50 108 SER A O 1
ATOM 895 N N . TYR A 1 109 ? 8.945 20.159 2.401 1.00 67.38 109 TYR A N 1
ATOM 896 C CA . TYR A 1 109 ? 10.401 20.353 2.450 1.00 67.38 109 TYR A CA 1
ATOM 897 C C . TYR A 1 109 ? 11.106 19.480 3.503 1.00 67.38 109 TYR A C 1
ATOM 899 O O . TYR A 1 109 ? 12.295 19.208 3.364 1.00 67.38 109 TYR A O 1
ATOM 907 N N . GLU A 1 110 ? 10.392 19.015 4.531 1.00 66.44 110 GLU A N 1
ATOM 908 C CA . GLU A 1 110 ? 10.955 18.212 5.632 1.00 66.44 110 GLU A CA 1
ATOM 909 C C . GLU A 1 110 ? 11.112 16.736 5.253 1.00 66.44 110 GLU A C 1
ATOM 911 O O . GLU A 1 110 ? 11.902 16.001 5.846 1.00 66.44 110 GLU A O 1
ATOM 916 N N . LEU A 1 111 ? 10.366 16.287 4.241 1.00 81.56 111 LEU A N 1
ATOM 917 C CA . LEU A 1 111 ? 10.335 14.887 3.841 1.00 81.56 111 LEU A CA 1
ATOM 918 C C . LEU A 1 111 ? 11.419 14.516 2.837 1.00 81.56 111 LEU A C 1
ATOM 920 O O . LEU A 1 111 ? 11.803 13.351 2.779 1.00 81.56 111 LEU A O 1
ATOM 924 N N . ASP A 1 112 ? 11.926 15.462 2.050 1.00 80.56 112 ASP A N 1
ATOM 925 C CA . ASP A 1 112 ? 12.838 15.139 0.952 1.00 80.56 112 ASP A CA 1
ATOM 926 C C . ASP A 1 112 ? 14.171 14.546 1.417 1.00 80.56 112 ASP A C 1
ATOM 928 O O . ASP A 1 112 ? 14.644 13.571 0.829 1.00 80.56 112 ASP A O 1
ATOM 932 N N . GLU A 1 113 ? 14.734 15.072 2.506 1.00 79.25 113 GLU A N 1
ATOM 933 C CA . GLU A 1 113 ? 15.964 14.547 3.109 1.00 79.25 113 GLU A CA 1
ATOM 934 C C . GLU A 1 113 ? 15.765 13.126 3.658 1.00 79.25 113 GLU A C 1
ATOM 936 O O . GLU A 1 113 ? 16.606 12.244 3.474 1.00 79.25 113 GLU A O 1
ATOM 941 N N . ILE A 1 114 ? 14.610 12.869 4.274 1.00 83.69 114 ILE A N 1
ATOM 942 C CA . ILE A 1 114 ? 14.262 11.557 4.824 1.00 83.69 114 ILE A CA 1
ATOM 943 C C . ILE A 1 114 ? 14.050 10.547 3.687 1.00 83.69 114 ILE A C 1
ATOM 945 O O . ILE A 1 114 ? 14.603 9.444 3.711 1.00 83.69 114 ILE A O 1
ATOM 949 N N . LEU A 1 115 ? 13.269 10.926 2.673 1.00 87.88 115 LEU A N 1
ATOM 950 C CA . LEU A 1 115 ? 12.905 10.077 1.539 1.00 87.88 115 LEU A CA 1
ATOM 951 C C . LEU A 1 115 ? 14.117 9.688 0.686 1.00 87.88 115 LEU A C 1
ATOM 953 O O . LEU A 1 115 ? 14.165 8.567 0.185 1.00 87.88 115 LEU A O 1
ATOM 957 N N . TYR A 1 116 ? 15.141 10.539 0.616 1.00 85.50 116 TYR A N 1
ATOM 958 C CA . TYR A 1 116 ? 16.404 10.229 -0.057 1.00 85.50 116 TYR A CA 1
ATOM 959 C C . TYR A 1 116 ? 17.044 8.916 0.424 1.00 85.50 116 TYR A C 1
ATOM 961 O O . TYR A 1 116 ? 17.555 8.122 -0.371 1.00 85.50 116 TYR A O 1
ATOM 969 N N . SER A 1 117 ? 16.972 8.635 1.729 1.00 84.44 117 SER A N 1
ATOM 970 C CA . SER A 1 117 ? 17.489 7.380 2.286 1.00 84.44 117 SER A CA 1
ATOM 971 C C . SER A 1 117 ? 16.724 6.165 1.752 1.00 84.44 117 SER A C 1
ATOM 973 O O . SER A 1 117 ? 17.321 5.131 1.455 1.00 84.44 117 SER A O 1
ATOM 975 N N . PHE A 1 118 ? 15.407 6.287 1.579 1.00 89.25 118 PHE A N 1
ATOM 976 C CA . PHE A 1 118 ? 14.568 5.228 1.017 1.00 89.25 118 PHE A CA 1
ATOM 977 C C . PHE A 1 118 ? 14.770 5.071 -0.492 1.00 89.25 118 PHE A C 1
ATOM 979 O O . PHE A 1 118 ? 14.722 3.946 -0.994 1.00 89.25 118 PHE A O 1
ATOM 986 N N . ASP A 1 119 ? 15.078 6.158 -1.201 1.00 88.94 119 ASP A N 1
ATOM 987 C CA . ASP A 1 119 ? 15.443 6.127 -2.618 1.00 88.94 119 ASP A CA 1
ATOM 988 C C . ASP A 1 119 ? 16.679 5.249 -2.829 1.00 88.94 119 ASP A C 1
ATOM 990 O O . ASP A 1 119 ? 16.630 4.303 -3.615 1.00 88.94 119 ASP A O 1
ATOM 994 N N . ILE A 1 120 ? 17.741 5.462 -2.043 1.00 86.44 120 ILE A N 1
ATOM 995 C CA . ILE A 1 120 ? 18.959 4.634 -2.082 1.00 86.44 120 ILE A CA 1
ATOM 996 C C . ILE A 1 120 ? 18.643 3.158 -1.809 1.00 86.44 120 ILE A C 1
ATOM 998 O O . ILE A 1 120 ? 19.112 2.280 -2.536 1.00 86.44 120 ILE A O 1
ATOM 1002 N N . ILE A 1 121 ? 17.834 2.874 -0.783 1.00 86.81 121 ILE A N 1
ATOM 1003 C CA . ILE A 1 121 ? 17.438 1.502 -0.429 1.00 86.81 121 ILE A CA 1
ATOM 1004 C C . ILE A 1 121 ? 16.704 0.835 -1.598 1.00 86.81 121 ILE A C 1
ATOM 1006 O O . ILE A 1 121 ? 17.049 -0.279 -1.994 1.00 86.81 121 ILE A O 1
ATOM 1010 N N . SER A 1 122 ? 15.710 1.519 -2.166 1.00 89.50 122 SER A N 1
ATOM 1011 C CA . SER A 1 122 ? 14.885 0.985 -3.253 1.00 89.50 122 SER A CA 1
ATOM 1012 C C . SER A 1 122 ? 15.677 0.750 -4.541 1.00 89.50 122 SER A C 1
ATOM 1014 O O . SER A 1 122 ? 15.493 -0.278 -5.195 1.00 89.50 122 SER A O 1
ATOM 1016 N N . ILE A 1 123 ? 16.608 1.649 -4.870 1.00 89.38 123 ILE A N 1
ATOM 1017 C CA . ILE A 1 123 ? 17.532 1.518 -6.000 1.00 89.38 123 ILE A CA 1
ATOM 1018 C C . ILE A 1 123 ? 18.409 0.279 -5.813 1.00 89.38 123 ILE A C 1
ATOM 1020 O O . ILE A 1 123 ? 18.431 -0.604 -6.671 1.00 89.38 123 ILE A O 1
ATOM 1024 N N . ARG A 1 124 ? 19.055 0.150 -4.650 1.00 87.25 124 ARG A N 1
ATOM 1025 C CA . ARG A 1 124 ? 19.946 -0.975 -4.352 1.00 87.25 124 ARG A CA 1
ATOM 1026 C C . ARG A 1 124 ? 19.229 -2.321 -4.404 1.00 87.25 124 ARG A C 1
ATOM 1028 O O . ARG A 1 124 ? 19.746 -3.279 -4.976 1.00 87.25 124 ARG A O 1
ATOM 1035 N N . GLU A 1 125 ? 18.043 -2.410 -3.806 1.00 86.75 125 GLU A N 1
ATOM 1036 C CA . GLU A 1 125 ? 17.261 -3.648 -3.817 1.00 86.75 125 GLU A CA 1
ATOM 1037 C C . GLU A 1 125 ? 16.723 -3.974 -5.215 1.00 86.75 125 GLU A C 1
ATOM 1039 O O . GLU A 1 125 ? 16.705 -5.144 -5.598 1.00 86.75 125 GLU A O 1
ATOM 1044 N N . THR A 1 126 ? 16.384 -2.962 -6.018 1.00 88.75 126 THR A N 1
ATOM 1045 C CA . THR A 1 126 ? 16.050 -3.149 -7.436 1.00 88.75 126 THR A CA 1
ATOM 1046 C C . THR A 1 126 ? 17.227 -3.741 -8.208 1.00 88.75 126 THR A C 1
ATOM 1048 O O . THR A 1 126 ? 17.043 -4.718 -8.930 1.00 88.75 126 THR A O 1
ATOM 1051 N N . GLU A 1 127 ? 18.441 -3.205 -8.042 1.00 87.75 127 GLU A N 1
ATOM 1052 C CA . GLU A 1 127 ? 19.643 -3.750 -8.689 1.00 87.75 127 GLU A CA 1
ATOM 1053 C C . GLU A 1 127 ? 19.954 -5.182 -8.241 1.00 87.75 127 GLU A C 1
ATOM 1055 O O . GLU A 1 127 ? 20.318 -6.031 -9.055 1.00 87.75 127 GLU A O 1
ATOM 1060 N N . ARG A 1 128 ? 19.816 -5.471 -6.942 1.00 86.69 128 ARG A N 1
ATOM 1061 C CA . ARG A 1 128 ? 20.041 -6.817 -6.404 1.00 86.69 128 ARG A CA 1
ATOM 1062 C C . ARG A 1 128 ? 19.053 -7.818 -6.999 1.00 86.69 128 ARG A C 1
ATOM 1064 O O . ARG A 1 128 ? 19.452 -8.922 -7.362 1.00 86.69 128 ARG A O 1
ATOM 1071 N N . LEU A 1 129 ? 17.775 -7.447 -7.075 1.00 83.06 129 LEU A N 1
ATOM 1072 C CA . LEU A 1 129 ? 16.714 -8.319 -7.575 1.00 83.06 129 LEU A CA 1
ATOM 1073 C C . LEU A 1 129 ? 16.760 -8.493 -9.095 1.00 83.06 129 LEU A C 1
ATOM 1075 O O . LEU A 1 129 ? 16.468 -9.589 -9.560 1.00 83.06 129 LEU A O 1
ATOM 1079 N N . SER A 1 130 ? 17.166 -7.471 -9.854 1.00 81.31 130 SER A N 1
ATOM 1080 C CA . SER A 1 130 ? 17.294 -7.558 -11.317 1.00 81.31 130 SER A CA 1
ATOM 1081 C C . SER A 1 130 ? 18.520 -8.349 -11.781 1.00 81.31 130 SER A C 1
ATOM 1083 O O . SER A 1 130 ? 18.522 -8.904 -12.875 1.00 81.31 130 SER A O 1
ATOM 1085 N N . ARG A 1 131 ? 19.573 -8.433 -10.956 1.00 82.00 131 ARG A N 1
ATOM 1086 C CA . ARG A 1 131 ? 20.766 -9.256 -11.234 1.00 82.00 131 ARG A CA 1
ATOM 1087 C C . ARG A 1 131 ? 20.621 -10.717 -10.787 1.00 82.00 131 ARG A C 1
ATOM 1089 O O . ARG A 1 131 ? 21.477 -11.531 -11.127 1.00 82.00 131 ARG A O 1
ATOM 1096 N N . GLY A 1 132 ? 19.601 -11.041 -9.992 1.00 76.50 132 GLY A N 1
ATOM 1097 C CA . GLY A 1 132 ? 19.334 -12.394 -9.498 1.00 76.50 132 GLY A CA 1
ATOM 1098 C C . GLY A 1 132 ? 18.350 -13.172 -10.374 1.00 76.50 132 GLY A C 1
ATOM 1099 O O . GLY A 1 132 ? 17.745 -12.628 -11.292 1.00 76.50 132 GLY A O 1
ATOM 1100 N N . GLU A 1 133 ? 18.147 -14.455 -10.066 1.00 75.75 133 GLU A N 1
ATOM 1101 C CA . GLU A 1 133 ? 17.047 -15.213 -10.667 1.00 75.75 133 GLU A CA 1
ATOM 1102 C C . GLU A 1 133 ? 15.700 -14.689 -10.152 1.00 75.75 133 GLU A C 1
ATOM 1104 O O . GLU A 1 133 ? 15.473 -14.558 -8.941 1.00 75.75 133 GLU A O 1
ATOM 1109 N N . PHE A 1 134 ? 14.786 -14.398 -11.080 1.00 74.50 134 PHE A N 1
ATOM 1110 C CA . PHE A 1 134 ? 13.444 -13.963 -10.726 1.00 74.50 134 PHE A CA 1
ATOM 1111 C C . PHE A 1 134 ? 12.704 -15.090 -9.994 1.00 74.50 134 PHE A C 1
ATOM 1113 O O . PHE A 1 134 ? 12.502 -16.177 -10.536 1.00 74.50 134 PHE A O 1
ATOM 1120 N N . SER A 1 135 ? 12.241 -14.818 -8.771 1.00 74.81 135 SER A N 1
ATOM 1121 C CA . SER A 1 135 ? 11.412 -15.742 -7.996 1.00 74.81 135 SER A CA 1
ATOM 1122 C C . SER A 1 135 ? 10.020 -15.158 -7.760 1.00 74.81 135 SER A C 1
ATOM 1124 O O . SER A 1 135 ? 9.852 -13.950 -7.578 1.00 74.81 135 SER A O 1
ATOM 1126 N N . THR A 1 136 ? 9.000 -16.016 -7.679 1.00 71.62 136 THR A N 1
ATOM 1127 C CA . THR A 1 136 ? 7.634 -15.593 -7.324 1.00 71.62 136 THR A CA 1
ATOM 1128 C C . THR A 1 136 ? 7.551 -14.955 -5.936 1.00 71.62 136 THR A C 1
ATOM 1130 O O . THR A 1 136 ? 6.635 -14.177 -5.674 1.00 71.62 136 THR A O 1
ATOM 1133 N N . ASN A 1 137 ? 8.508 -15.248 -5.050 1.00 72.88 137 ASN A N 1
ATOM 1134 C CA . ASN A 1 137 ? 8.577 -14.642 -3.722 1.00 72.88 137 ASN A CA 1
ATOM 1135 C C . ASN A 1 137 ? 8.963 -13.155 -3.801 1.00 72.88 137 ASN A C 1
ATOM 1137 O O . ASN A 1 137 ? 8.460 -12.362 -3.007 1.00 72.88 137 ASN A O 1
ATOM 1141 N N . ASN A 1 138 ? 9.742 -12.765 -4.816 1.00 77.06 138 ASN A N 1
ATOM 1142 C CA . ASN A 1 138 ? 10.218 -11.392 -5.015 1.00 77.06 138 ASN A CA 1
ATOM 1143 C C . ASN A 1 138 ? 9.123 -10.449 -5.541 1.00 77.06 138 ASN A C 1
ATOM 1145 O O . ASN A 1 138 ? 9.273 -9.234 -5.450 1.00 77.06 138 ASN A O 1
ATOM 1149 N N . VAL A 1 139 ? 8.018 -10.978 -6.088 1.00 80.94 139 VAL A N 1
ATOM 1150 C CA . VAL A 1 139 ? 6.937 -10.181 -6.710 1.00 80.94 139 VAL A CA 1
ATOM 1151 C C . VAL A 1 139 ? 6.414 -9.107 -5.761 1.00 80.94 139 VAL A C 1
ATOM 1153 O O . VAL A 1 139 ? 6.139 -7.987 -6.172 1.00 80.94 139 VAL A O 1
ATOM 1156 N N . TYR A 1 140 ? 6.289 -9.435 -4.479 1.00 78.75 140 TYR A N 1
ATOM 1157 C CA . TYR A 1 140 ? 5.750 -8.510 -3.490 1.00 78.75 140 TYR A CA 1
ATOM 1158 C C . TYR A 1 140 ? 6.721 -7.414 -3.095 1.00 78.75 140 TYR A C 1
ATOM 1160 O O . TYR A 1 140 ? 6.308 -6.265 -2.958 1.00 78.75 140 TYR A O 1
ATOM 1168 N N . ASP A 1 141 ? 7.993 -7.757 -2.949 1.00 80.50 141 ASP A N 1
ATOM 1169 C CA . ASP A 1 141 ? 9.034 -6.783 -2.642 1.00 80.50 141 ASP A CA 1
ATOM 1170 C C . ASP A 1 141 ? 9.179 -5.814 -3.820 1.00 80.50 141 ASP A C 1
ATOM 1172 O O . ASP A 1 141 ? 9.144 -4.598 -3.634 1.00 80.50 141 ASP A O 1
ATOM 1176 N N . LEU A 1 142 ? 9.186 -6.350 -5.046 1.00 86.00 142 LEU A N 1
ATOM 1177 C CA . LEU A 1 142 ? 9.162 -5.569 -6.281 1.00 86.00 142 LEU A CA 1
ATOM 1178 C C . LEU A 1 142 ? 7.927 -4.671 -6.365 1.00 86.00 142 LEU A C 1
ATOM 1180 O O . LEU A 1 142 ? 8.077 -3.484 -6.617 1.00 86.00 142 LEU A O 1
ATOM 1184 N N . LEU A 1 143 ? 6.718 -5.182 -6.107 1.00 86.19 143 LEU A N 1
ATOM 1185 C CA . LEU A 1 143 ? 5.496 -4.366 -6.106 1.00 86.19 143 LEU A CA 1
ATOM 1186 C C . LEU A 1 143 ? 5.544 -3.245 -5.062 1.00 86.19 143 LEU A C 1
ATOM 1188 O O . LEU A 1 143 ? 5.113 -2.129 -5.345 1.00 86.19 143 LEU A O 1
ATOM 1192 N N . SER A 1 144 ? 6.077 -3.518 -3.872 1.00 82.12 144 SER A N 1
ATOM 1193 C CA . SER A 1 144 ? 6.189 -2.526 -2.795 1.00 82.12 144 SER A CA 1
ATOM 1194 C C . SER A 1 144 ? 7.143 -1.400 -3.191 1.00 82.12 144 SER A C 1
ATOM 1196 O O . SER A 1 144 ? 6.796 -0.225 -3.080 1.00 82.12 144 SER A O 1
ATOM 1198 N N . MET A 1 145 ? 8.306 -1.757 -3.746 1.00 89.12 145 MET A N 1
ATOM 1199 C CA . MET A 1 145 ? 9.255 -0.799 -4.315 1.00 89.12 145 MET A CA 1
ATOM 1200 C C . MET A 1 145 ? 8.661 -0.023 -5.481 1.00 89.12 145 MET A C 1
ATOM 1202 O O . MET A 1 145 ? 8.821 1.189 -5.545 1.00 89.12 145 MET A O 1
ATOM 1206 N N . ALA A 1 146 ? 7.947 -0.694 -6.383 1.00 90.56 146 ALA A N 1
ATOM 1207 C CA . ALA A 1 146 ? 7.356 -0.054 -7.547 1.00 90.56 146 ALA A CA 1
ATOM 1208 C C . ALA A 1 146 ? 6.341 1.020 -7.138 1.00 90.56 146 ALA A C 1
ATOM 1210 O O . ALA A 1 146 ? 6.345 2.116 -7.696 1.00 90.56 146 ALA A O 1
ATOM 1211 N N . ASN A 1 147 ? 5.505 0.722 -6.136 1.00 89.44 147 ASN A N 1
ATOM 1212 C CA . ASN A 1 147 ? 4.525 1.664 -5.599 1.00 89.44 147 ASN A CA 1
ATOM 1213 C C . ASN A 1 147 ? 5.184 2.842 -4.872 1.00 89.44 147 ASN A C 1
ATOM 1215 O O . ASN A 1 147 ? 4.741 3.975 -5.051 1.00 89.44 147 ASN A O 1
ATOM 1219 N N . TYR A 1 148 ? 6.260 2.598 -4.121 1.00 91.81 148 TYR A N 1
ATOM 1220 C CA . TYR A 1 148 ? 7.070 3.669 -3.545 1.00 91.81 148 TYR A CA 1
ATOM 1221 C C . TYR A 1 148 ? 7.679 4.568 -4.634 1.00 91.81 148 TYR A C 1
ATOM 1223 O O . TYR A 1 148 ? 7.440 5.774 -4.646 1.00 91.81 148 TYR A O 1
ATOM 1231 N N . LEU A 1 149 ? 8.410 3.979 -5.585 1.00 93.25 149 LEU A N 1
ATOM 1232 C CA . LEU A 1 149 ? 9.146 4.695 -6.627 1.00 93.25 149 LEU A CA 1
ATOM 1233 C C . LEU A 1 149 ? 8.225 5.516 -7.537 1.00 93.25 149 LEU A C 1
ATOM 1235 O O . LEU A 1 149 ? 8.592 6.621 -7.928 1.00 93.25 149 LEU A O 1
ATOM 1239 N N . ILE A 1 150 ? 7.028 5.018 -7.876 1.00 92.19 150 ILE A N 1
ATOM 1240 C CA . ILE A 1 150 ? 6.092 5.787 -8.710 1.00 92.19 150 ILE A CA 1
ATOM 1241 C C . ILE A 1 150 ? 5.515 6.987 -7.963 1.00 92.19 150 ILE A C 1
ATOM 1243 O O . ILE A 1 150 ? 5.408 8.059 -8.553 1.00 92.19 150 ILE A O 1
ATOM 1247 N N . ASP A 1 151 ? 5.182 6.837 -6.678 1.00 90.44 151 ASP A N 1
ATOM 1248 C CA . ASP A 1 151 ? 4.753 7.969 -5.853 1.00 90.44 151 ASP A CA 1
ATOM 1249 C C . ASP A 1 151 ? 5.875 8.986 -5.689 1.00 90.44 151 ASP A C 1
ATOM 1251 O O . ASP A 1 151 ? 5.657 10.186 -5.864 1.00 90.44 151 ASP A O 1
ATOM 1255 N N . ARG A 1 152 ? 7.092 8.504 -5.431 1.00 90.81 152 ARG A N 1
ATOM 1256 C CA . ARG A 1 152 ? 8.265 9.359 -5.303 1.00 90.81 152 ARG A CA 1
ATOM 1257 C C . ARG A 1 152 ? 8.554 10.129 -6.589 1.00 90.81 152 ARG A C 1
ATOM 1259 O O . ARG A 1 152 ? 8.765 11.336 -6.532 1.00 90.81 152 ARG A O 1
ATOM 1266 N N . MET A 1 153 ? 8.500 9.465 -7.743 1.00 91.50 153 MET A N 1
ATOM 1267 C CA . MET A 1 153 ? 8.703 10.096 -9.049 1.00 91.50 153 MET A CA 1
ATOM 1268 C C . MET A 1 153 ? 7.663 11.193 -9.323 1.00 91.50 153 MET A C 1
ATOM 1270 O O . MET A 1 153 ? 8.023 12.260 -9.816 1.00 91.50 153 MET A O 1
ATOM 1274 N N . ILE A 1 154 ? 6.386 10.941 -9.008 1.00 87.56 154 ILE A N 1
ATOM 1275 C CA . ILE A 1 154 ? 5.305 11.926 -9.178 1.00 87.56 154 ILE A CA 1
ATOM 1276 C C . ILE A 1 154 ? 5.539 13.145 -8.278 1.00 87.56 154 ILE A C 1
ATOM 1278 O O . ILE A 1 154 ? 5.317 14.274 -8.709 1.00 87.56 154 ILE A O 1
ATOM 1282 N N . TYR A 1 155 ? 6.013 12.920 -7.053 1.00 88.00 155 TYR A N 1
ATOM 1283 C CA . TYR A 1 155 ? 6.299 13.979 -6.093 1.00 88.00 155 TYR A CA 1
ATOM 1284 C C . TYR A 1 155 ? 7.525 14.831 -6.473 1.00 88.00 155 TYR A C 1
ATOM 1286 O O . TYR A 1 155 ? 7.449 16.055 -6.437 1.00 88.00 155 TYR A O 1
ATOM 1294 N N . MET A 1 156 ? 8.651 14.204 -6.838 1.00 86.12 156 MET A N 1
ATOM 1295 C CA . MET A 1 156 ? 9.962 14.863 -6.967 1.00 86.12 156 MET A CA 1
ATOM 1296 C C . MET A 1 156 ? 10.032 15.916 -8.085 1.00 86.12 156 MET A C 1
ATOM 1298 O O . MET A 1 156 ? 10.912 16.772 -8.056 1.00 86.12 156 MET A O 1
ATOM 1302 N N . GLY A 1 157 ? 9.138 15.867 -9.077 1.00 71.69 157 GLY A N 1
ATOM 1303 C CA . GLY A 1 157 ? 9.203 16.721 -10.265 1.00 71.69 157 GLY A CA 1
ATOM 1304 C C . GLY A 1 157 ? 10.454 16.468 -11.126 1.00 71.69 157 GLY A C 1
ATOM 1305 O O . GLY A 1 157 ? 11.508 16.057 -10.649 1.00 71.69 157 GLY A O 1
ATOM 1306 N N . GLU A 1 158 ? 10.369 16.722 -12.433 1.00 76.56 158 GLU A N 1
ATOM 1307 C CA . GLU A 1 158 ? 11.426 16.297 -13.376 1.00 76.56 158 GLU A CA 1
ATOM 1308 C C . GLU A 1 158 ? 12.758 17.058 -13.237 1.00 76.56 158 GLU A C 1
ATOM 1310 O O . GLU A 1 158 ? 13.774 16.627 -13.776 1.00 76.56 158 GLU A O 1
ATOM 1315 N N . ASN A 1 159 ? 12.763 18.184 -12.520 1.00 70.19 159 ASN A N 1
ATOM 1316 C CA . ASN A 1 159 ? 13.922 19.072 -12.398 1.00 70.19 159 ASN A CA 1
ATOM 1317 C C . ASN A 1 159 ? 14.867 18.699 -11.242 1.00 70.19 159 ASN A C 1
ATOM 1319 O O . ASN A 1 159 ? 15.881 19.368 -11.046 1.00 70.19 159 ASN A O 1
ATOM 1323 N N . THR A 1 160 ? 14.548 17.672 -10.452 1.00 75.88 160 THR A N 1
ATOM 1324 C CA . THR A 1 160 ? 15.391 17.243 -9.329 1.00 75.88 160 THR A CA 1
ATOM 1325 C C . THR A 1 160 ? 16.448 16.237 -9.783 1.00 75.88 160 THR A C 1
ATOM 1327 O O . THR A 1 160 ? 16.184 15.346 -10.588 1.00 75.88 160 THR A O 1
ATOM 1330 N N . GLY A 1 161 ? 17.671 16.346 -9.250 1.00 74.31 161 GLY A N 1
ATOM 1331 C CA . GLY A 1 161 ? 18.795 15.492 -9.667 1.00 74.31 161 GLY A CA 1
ATOM 1332 C C . GLY A 1 161 ? 18.582 13.992 -9.418 1.00 74.31 161 GLY A C 1
ATOM 1333 O O . GLY A 1 161 ? 19.162 13.164 -10.113 1.00 74.31 161 GLY A O 1
ATOM 1334 N N . TYR A 1 162 ? 17.715 13.637 -8.466 1.00 81.75 162 TYR A N 1
ATOM 1335 C CA . TYR A 1 162 ? 17.403 12.249 -8.112 1.00 81.75 162 TYR A CA 1
ATOM 1336 C C . TYR A 1 162 ? 16.196 11.659 -8.862 1.00 81.75 162 TYR A C 1
ATOM 1338 O O . TYR A 1 162 ? 15.967 10.450 -8.799 1.00 81.75 162 TYR A O 1
ATOM 1346 N N . TYR A 1 163 ? 15.466 12.477 -9.631 1.00 88.56 163 TYR A N 1
ATOM 1347 C CA . TYR A 1 163 ? 14.337 12.021 -10.446 1.00 88.56 163 TYR A CA 1
ATOM 1348 C C . TYR A 1 163 ? 14.754 10.942 -11.450 1.00 88.56 163 TYR A C 1
ATOM 1350 O O . TYR A 1 163 ? 14.059 9.939 -11.616 1.00 88.56 163 TYR A O 1
ATOM 1358 N N . LEU A 1 164 ? 15.898 11.132 -12.118 1.00 89.94 164 LEU A N 1
ATOM 1359 C CA . LEU A 1 164 ? 16.362 10.215 -13.157 1.00 89.94 164 LEU A CA 1
ATOM 1360 C C . LEU A 1 164 ? 16.703 8.820 -12.591 1.00 89.94 164 LEU A C 1
ATOM 1362 O O . LEU A 1 164 ? 16.112 7.859 -13.086 1.00 89.94 164 LEU A O 1
ATOM 1366 N N . PRO A 1 165 ? 17.523 8.681 -11.526 1.00 91.56 165 PRO A N 1
ATOM 1367 C CA . PRO A 1 165 ? 17.742 7.390 -10.873 1.00 91.56 165 PRO A CA 1
ATOM 1368 C C . PRO A 1 165 ? 16.450 6.683 -10.444 1.00 91.56 165 PRO A C 1
ATOM 1370 O O . PRO A 1 165 ? 16.275 5.499 -10.735 1.00 91.56 165 PRO A O 1
ATOM 1373 N N . VAL A 1 166 ? 15.514 7.395 -9.804 1.00 92.81 166 VAL A N 1
ATOM 1374 C CA . VAL A 1 166 ? 14.220 6.832 -9.371 1.00 92.81 166 VAL A CA 1
ATOM 1375 C C . VAL A 1 166 ? 13.420 6.319 -10.570 1.00 92.81 166 VAL A C 1
ATOM 1377 O O . VAL A 1 166 ? 12.909 5.197 -10.556 1.00 92.81 166 VAL A O 1
ATOM 1380 N N . LYS A 1 167 ? 13.342 7.114 -11.641 1.00 93.56 167 LYS A N 1
ATOM 1381 C CA . LYS A 1 167 ? 12.632 6.761 -12.873 1.00 93.56 167 LYS A CA 1
ATOM 1382 C C . LYS A 1 167 ? 13.240 5.544 -13.570 1.00 93.56 167 LYS A C 1
ATOM 1384 O O . LYS A 1 167 ? 12.497 4.677 -14.028 1.00 93.56 167 LYS A O 1
ATOM 1389 N N . GLU A 1 168 ? 14.563 5.476 -13.673 1.00 93.62 168 GLU A N 1
ATOM 1390 C CA . GLU A 1 168 ? 15.273 4.352 -14.291 1.00 93.62 168 GLU A CA 1
ATOM 1391 C C . GLU A 1 168 ? 15.013 3.049 -13.534 1.00 93.62 168 GLU A C 1
ATOM 1393 O O . GLU A 1 168 ? 14.626 2.047 -14.137 1.00 93.62 168 GLU A O 1
ATOM 1398 N N . HIS A 1 169 ? 15.119 3.074 -12.206 1.00 94.81 169 HIS A N 1
ATOM 1399 C CA . HIS A 1 169 ? 14.897 1.884 -11.387 1.00 94.81 169 HIS A CA 1
ATOM 1400 C C . HIS A 1 169 ? 13.427 1.467 -11.366 1.00 94.81 169 HIS A C 1
ATOM 1402 O O . HIS A 1 169 ? 13.127 0.277 -11.430 1.00 94.81 169 HIS A O 1
ATOM 1408 N N . LEU A 1 170 ? 12.490 2.417 -11.410 1.00 94.69 170 LEU A N 1
ATOM 1409 C CA . LEU A 1 170 ? 11.077 2.104 -11.608 1.00 94.69 170 LEU A CA 1
ATOM 1410 C C . LEU A 1 170 ? 10.816 1.408 -12.953 1.00 94.69 170 LEU A C 1
ATOM 1412 O O . LEU A 1 170 ? 10.013 0.477 -13.013 1.00 94.69 170 LEU A O 1
ATOM 1416 N N . LEU A 1 171 ? 11.497 1.814 -14.030 1.00 93.50 171 LEU A N 1
ATOM 1417 C CA . LEU A 1 171 ? 11.397 1.134 -15.326 1.00 93.50 171 LEU A CA 1
ATOM 1418 C C . LEU A 1 171 ? 11.959 -0.291 -15.271 1.00 93.50 171 LEU A C 1
ATOM 1420 O O . LEU A 1 171 ? 11.350 -1.184 -15.859 1.00 93.50 171 LEU A O 1
ATOM 1424 N N . ILE A 1 172 ? 13.061 -0.511 -14.548 1.00 93.00 172 ILE A N 1
ATOM 1425 C CA . ILE A 1 172 ? 13.622 -1.851 -14.312 1.00 93.00 172 ILE A CA 1
ATOM 1426 C C . ILE A 1 172 ? 12.608 -2.717 -13.559 1.00 93.00 172 ILE A C 1
ATOM 1428 O O . ILE A 1 172 ? 12.254 -3.790 -14.040 1.00 93.00 172 ILE A O 1
ATOM 1432 N N . VAL A 1 173 ? 12.071 -2.237 -12.432 1.00 92.38 173 VAL A N 1
ATOM 1433 C CA . VAL A 1 173 ? 11.065 -2.978 -11.650 1.00 92.38 173 VAL A CA 1
ATOM 1434 C C . VAL A 1 173 ? 9.831 -3.290 -12.494 1.00 92.38 173 VAL A C 1
ATOM 1436 O O . VAL A 1 173 ? 9.344 -4.420 -12.489 1.00 92.38 173 VAL A O 1
ATOM 1439 N N . LEU A 1 174 ? 9.326 -2.313 -13.251 1.00 92.88 174 LEU A N 1
ATOM 1440 C CA . LEU A 1 174 ? 8.176 -2.513 -14.128 1.00 92.88 174 LEU A CA 1
ATOM 1441 C C . LEU A 1 174 ? 8.475 -3.544 -15.225 1.00 92.88 174 LEU A C 1
ATOM 1443 O O . LEU A 1 174 ? 7.607 -4.357 -15.541 1.00 92.88 174 LEU A O 1
ATOM 1447 N N . PHE A 1 175 ? 9.679 -3.528 -15.800 1.00 90.94 175 PHE A N 1
ATOM 1448 C CA . PHE A 1 175 ? 10.108 -4.529 -16.773 1.00 90.94 175 PHE A CA 1
ATOM 1449 C C . PHE A 1 175 ? 10.135 -5.921 -16.154 1.00 90.94 175 PHE A C 1
ATOM 1451 O O . PHE A 1 175 ? 9.484 -6.811 -16.693 1.00 90.94 175 PHE A O 1
ATOM 1458 N N . GLU A 1 176 ? 10.788 -6.089 -15.006 1.00 89.81 176 GLU A N 1
ATOM 1459 C CA . GLU A 1 176 ? 10.851 -7.371 -14.301 1.00 89.81 176 GLU A CA 1
ATOM 1460 C C . GLU A 1 176 ? 9.458 -7.904 -13.969 1.00 89.81 176 GLU A C 1
ATOM 1462 O O . GLU A 1 176 ? 9.146 -9.066 -14.235 1.00 89.81 176 GLU A O 1
ATOM 1467 N N . LEU A 1 177 ? 8.581 -7.043 -13.449 1.00 89.44 177 LEU A N 1
ATOM 1468 C CA . LEU A 1 177 ? 7.215 -7.425 -13.130 1.00 89.44 177 LEU A CA 1
ATOM 1469 C C . LEU A 1 177 ? 6.436 -7.833 -14.389 1.00 89.44 177 LEU A C 1
ATOM 1471 O O . LEU A 1 177 ? 5.795 -8.875 -14.393 1.00 89.44 177 LEU A O 1
ATOM 1475 N N . VAL A 1 178 ? 6.493 -7.059 -15.476 1.00 89.44 178 VAL A N 1
ATOM 1476 C CA . VAL A 1 178 ? 5.711 -7.351 -16.691 1.00 89.44 178 VAL A CA 1
ATOM 1477 C C . VAL A 1 178 ? 6.276 -8.532 -17.489 1.00 89.44 178 VAL A C 1
ATOM 1479 O O . VAL A 1 178 ? 5.515 -9.293 -18.085 1.00 89.44 178 VAL A O 1
ATOM 1482 N N . HIS A 1 179 ? 7.595 -8.715 -17.526 1.00 86.44 179 HIS A N 1
ATOM 1483 C CA . HIS A 1 179 ? 8.218 -9.778 -18.318 1.00 86.44 179 HIS A CA 1
ATOM 1484 C C . HIS A 1 179 ? 8.049 -11.159 -17.678 1.00 86.44 179 HIS A C 1
ATOM 1486 O O . HIS A 1 179 ? 7.912 -12.153 -18.389 1.00 86.44 179 HIS A O 1
ATOM 1492 N N . ASN A 1 180 ? 7.992 -11.215 -16.346 1.00 83.31 180 ASN A N 1
ATOM 1493 C CA . ASN A 1 180 ? 7.890 -12.467 -15.603 1.00 83.31 180 ASN A CA 1
ATOM 1494 C C . ASN A 1 180 ? 6.443 -12.863 -15.252 1.00 83.31 180 ASN A C 1
ATOM 1496 O O . ASN A 1 180 ? 6.234 -13.846 -14.545 1.00 83.31 180 ASN A O 1
ATOM 1500 N N . MET A 1 181 ? 5.422 -12.171 -15.775 1.00 80.19 181 MET A N 1
ATOM 1501 C CA . MET A 1 181 ? 4.006 -12.467 -15.475 1.00 80.19 181 MET A CA 1
ATOM 1502 C C . MET A 1 181 ? 3.573 -13.888 -15.857 1.00 80.19 181 MET A C 1
ATOM 1504 O O . MET A 1 181 ? 2.631 -14.438 -15.285 1.00 80.19 181 MET A O 1
ATOM 1508 N N . SER A 1 182 ? 4.242 -14.499 -16.838 1.00 72.56 182 SER A N 1
ATOM 1509 C CA . SER A 1 182 ? 3.963 -15.864 -17.292 1.00 72.56 182 SER A CA 1
ATOM 1510 C C . SER A 1 182 ? 4.259 -16.924 -16.232 1.00 72.56 182 SER A C 1
ATOM 1512 O O . SER A 1 182 ? 3.599 -17.960 -16.226 1.00 72.56 182 SER A O 1
ATOM 1514 N N . VAL A 1 183 ? 5.195 -16.651 -15.321 1.00 71.62 183 VAL A N 1
ATOM 1515 C CA . VAL A 1 183 ? 5.672 -17.594 -14.300 1.00 71.62 183 VAL A CA 1
ATOM 1516 C C . VAL A 1 183 ? 4.865 -17.503 -12.995 1.00 71.62 183 VAL A C 1
ATOM 1518 O O . VAL A 1 183 ? 5.140 -18.209 -12.027 1.00 71.62 183 VAL A O 1
ATOM 1521 N N . TRP A 1 184 ? 3.871 -16.615 -12.931 1.00 74.88 184 TRP A N 1
ATOM 1522 C CA . TRP A 1 184 ? 3.131 -16.321 -11.706 1.00 74.88 184 TRP A CA 1
ATOM 1523 C C . TRP A 1 184 ? 1.881 -17.200 -11.539 1.00 74.88 184 TRP A C 1
ATOM 1525 O O . TRP A 1 184 ? 1.230 -17.576 -12.512 1.00 74.88 184 TRP A O 1
ATOM 1535 N N . ASN A 1 185 ? 1.484 -17.486 -10.289 1.00 70.25 185 ASN A N 1
ATOM 1536 C CA . ASN A 1 185 ? 0.245 -18.223 -9.986 1.00 70.25 185 ASN A CA 1
ATOM 1537 C C . ASN A 1 185 ? -1.012 -17.377 -10.251 1.00 70.25 185 ASN A C 1
ATOM 1539 O O . ASN A 1 185 ? -1.528 -16.706 -9.348 1.00 70.25 185 ASN A O 1
ATOM 1543 N N . ARG A 1 186 ? -1.474 -17.418 -11.499 1.00 68.94 186 ARG A N 1
ATOM 1544 C CA . ARG A 1 186 ? -2.534 -16.594 -12.095 1.00 68.94 186 ARG A CA 1
ATOM 1545 C C . ARG A 1 186 ? -3.861 -16.546 -11.328 1.00 68.94 186 ARG A C 1
ATOM 1547 O O . ARG A 1 186 ? -4.683 -15.668 -11.575 1.00 68.94 186 ARG A O 1
ATOM 1554 N N . GLU A 1 187 ? -4.078 -17.457 -10.386 1.00 69.94 187 GLU A N 1
ATOM 1555 C CA . GLU A 1 187 ? -5.312 -17.549 -9.609 1.00 69.94 187 GLU A CA 1
ATOM 1556 C C . GLU A 1 187 ? -5.275 -16.798 -8.270 1.00 69.94 187 GLU A C 1
ATOM 1558 O O . GLU A 1 187 ? -6.315 -16.681 -7.600 1.00 69.94 187 GLU A O 1
ATOM 1563 N N . SER A 1 188 ? -4.109 -16.295 -7.851 1.00 79.69 188 SER A N 1
ATOM 1564 C CA . SER A 1 188 ? -3.968 -15.652 -6.547 1.00 79.69 188 SER A CA 1
ATOM 1565 C C . SER A 1 188 ? -4.315 -14.167 -6.584 1.00 79.69 188 SER A C 1
ATOM 1567 O O . SER A 1 188 ? -3.578 -13.316 -7.084 1.00 79.69 188 SER A O 1
ATOM 1569 N N . ILE A 1 189 ? -5.431 -13.833 -5.941 1.00 77.50 189 ILE A N 1
ATOM 1570 C CA . ILE A 1 189 ? -5.899 -12.452 -5.831 1.00 77.50 189 ILE A CA 1
ATOM 1571 C C . ILE A 1 189 ? -4.933 -11.539 -5.066 1.00 77.50 189 ILE A C 1
ATOM 1573 O O . ILE A 1 189 ? -4.927 -10.328 -5.272 1.00 77.50 189 ILE A O 1
ATOM 1577 N N . THR A 1 190 ? -4.101 -12.115 -4.197 1.00 77.62 190 THR A N 1
ATOM 1578 C CA . THR A 1 190 ? -3.231 -11.360 -3.298 1.00 77.62 190 THR A CA 1
ATOM 1579 C C . THR A 1 190 ? -2.102 -10.638 -4.020 1.00 77.62 190 THR A C 1
ATOM 1581 O O . THR A 1 190 ? -1.441 -9.841 -3.378 1.00 77.62 190 THR A O 1
ATOM 1584 N N . TRP A 1 191 ? -1.819 -10.904 -5.296 1.00 77.44 191 TRP A N 1
ATOM 1585 C CA . TRP A 1 191 ? -0.847 -10.120 -6.076 1.00 77.44 191 TRP A CA 1
ATOM 1586 C C . TRP A 1 191 ? -1.418 -9.612 -7.403 1.00 77.44 191 TRP A C 1
ATOM 1588 O O . TRP A 1 191 ? -0.976 -8.575 -7.888 1.00 77.44 191 TRP A O 1
ATOM 1598 N N . VAL A 1 192 ? -2.437 -10.274 -7.967 1.00 82.00 192 VAL A N 1
ATOM 1599 C CA . VAL A 1 192 ? -3.098 -9.810 -9.201 1.00 82.00 192 VAL A CA 1
ATOM 1600 C C . VAL A 1 192 ? -3.661 -8.402 -9.003 1.00 82.00 192 VAL A C 1
ATOM 1602 O O . VAL A 1 192 ? -3.432 -7.512 -9.814 1.00 82.00 192 VAL A O 1
ATOM 1605 N N . VAL A 1 193 ? -4.351 -8.181 -7.884 1.00 82.12 193 VAL A N 1
ATOM 1606 C CA . VAL A 1 193 ? -4.980 -6.896 -7.562 1.00 82.12 193 VAL A CA 1
ATOM 1607 C C . VAL A 1 193 ? -3.977 -5.740 -7.434 1.00 82.12 193 VAL A C 1
ATOM 1609 O O . VAL A 1 193 ? -4.139 -4.759 -8.160 1.00 82.12 193 VAL A O 1
ATOM 1612 N N . PRO A 1 194 ? -2.937 -5.806 -6.575 1.00 82.62 194 PRO A N 1
ATOM 1613 C CA . PRO A 1 194 ? -1.974 -4.710 -6.453 1.00 82.62 194 PRO A CA 1
ATOM 1614 C C . PRO A 1 194 ? -1.189 -4.473 -7.747 1.00 82.62 194 PRO A C 1
ATOM 1616 O O . PRO A 1 194 ? -0.864 -3.326 -8.038 1.00 82.62 194 PRO A O 1
ATOM 1619 N N . MET A 1 195 ? -0.931 -5.512 -8.549 1.00 87.19 195 MET A N 1
ATOM 1620 C CA . MET A 1 195 ? -0.286 -5.348 -9.851 1.00 87.19 195 MET A CA 1
ATOM 1621 C C . MET A 1 195 ? -1.183 -4.585 -10.833 1.00 87.19 195 MET A C 1
ATOM 1623 O O . MET A 1 195 ? -0.705 -3.670 -11.495 1.00 87.19 195 MET A O 1
ATOM 1627 N N . VAL A 1 196 ? -2.480 -4.907 -10.913 1.00 87.31 196 VAL A N 1
ATOM 1628 C CA . VAL A 1 196 ? -3.424 -4.164 -11.768 1.00 87.31 196 VAL A CA 1
ATOM 1629 C C . VAL A 1 196 ? -3.476 -2.690 -11.365 1.00 87.31 196 VAL A C 1
ATOM 1631 O O . VAL A 1 196 ? -3.325 -1.832 -12.230 1.00 87.31 196 VAL A O 1
ATOM 1634 N N . LEU A 1 197 ? -3.604 -2.388 -10.067 1.00 85.62 197 LEU A N 1
ATOM 1635 C CA . LEU A 1 197 ? -3.593 -1.003 -9.576 1.00 85.62 197 LEU A CA 1
ATOM 1636 C C . LEU A 1 197 ? -2.289 -0.272 -9.924 1.00 85.62 197 LEU A C 1
ATOM 1638 O O . LEU A 1 197 ? -2.309 0.874 -10.372 1.00 85.62 197 LEU A O 1
ATOM 1642 N N . PHE A 1 198 ? -1.148 -0.936 -9.724 1.00 90.00 198 PHE A N 1
ATOM 1643 C CA . PHE A 1 198 ? 0.161 -0.382 -10.050 1.00 90.00 198 PHE A CA 1
ATOM 1644 C C . PHE A 1 198 ? 0.286 -0.079 -11.550 1.00 90.00 198 PHE A C 1
ATOM 1646 O O . PHE A 1 198 ? 0.679 1.023 -11.931 1.00 90.00 198 PHE A O 1
ATOM 1653 N N . LEU A 1 199 ? -0.118 -1.012 -12.415 1.00 91.50 199 LEU A N 1
ATOM 1654 C CA . LEU A 1 199 ? -0.089 -0.819 -13.863 1.00 91.50 199 LEU A CA 1
ATOM 1655 C C . LEU A 1 199 ? -1.054 0.281 -14.327 1.00 91.50 199 LEU A C 1
ATOM 1657 O O . LEU A 1 199 ? -0.715 1.036 -15.239 1.00 91.50 199 LEU A O 1
ATOM 1661 N N . GLU A 1 200 ? -2.236 0.402 -13.717 1.00 88.38 200 GLU A N 1
ATOM 1662 C CA . GLU A 1 200 ? -3.162 1.506 -13.991 1.00 88.38 200 GLU A CA 1
ATOM 1663 C C . GLU A 1 200 ? -2.507 2.859 -13.680 1.00 88.38 200 GLU A C 1
ATOM 1665 O O . GLU A 1 200 ? -2.558 3.758 -14.520 1.00 88.38 200 GLU A O 1
ATOM 1670 N N . LYS A 1 201 ? -1.790 2.967 -12.556 1.00 89.56 201 LYS A N 1
ATOM 1671 C CA . LYS 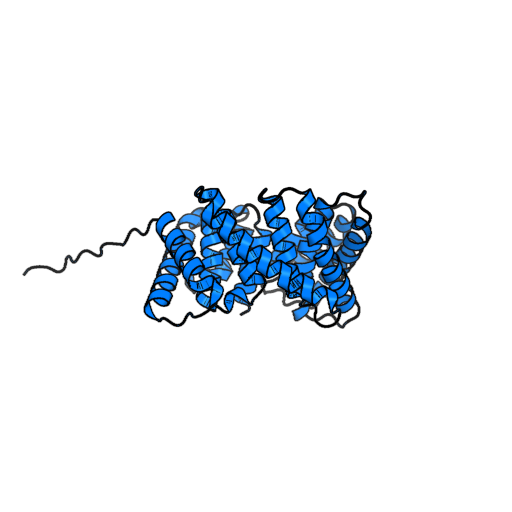A 1 201 ? -1.024 4.165 -12.187 1.00 89.56 201 LYS A CA 1
ATOM 1672 C C . LYS A 1 201 ? 0.139 4.440 -13.147 1.00 89.56 201 LYS A C 1
ATOM 1674 O O . LYS A 1 201 ? 0.321 5.566 -13.602 1.00 89.56 201 LYS A O 1
ATOM 1679 N N . CYS A 1 202 ? 0.899 3.413 -13.535 1.00 92.56 202 CYS A N 1
ATOM 1680 C CA . CYS A 1 202 ? 1.959 3.539 -14.541 1.00 92.56 202 CYS A CA 1
ATOM 1681 C C . CYS A 1 202 ? 1.427 3.959 -15.917 1.00 92.56 202 CYS A C 1
ATOM 1683 O O . CYS A 1 202 ? 2.127 4.640 -16.666 1.00 92.56 202 CYS A O 1
ATOM 1685 N N . ARG A 1 203 ? 0.202 3.559 -16.279 1.00 91.94 203 ARG A N 1
ATOM 1686 C CA . ARG A 1 203 ? -0.421 3.900 -17.566 1.00 91.94 203 ARG A CA 1
ATOM 1687 C C . ARG A 1 203 ? -0.632 5.405 -17.730 1.00 91.94 203 ARG A C 1
ATOM 1689 O O . ARG A 1 203 ? -0.613 5.890 -18.860 1.00 91.94 203 ARG A O 1
ATOM 1696 N N . GLU A 1 204 ? -0.816 6.122 -16.627 1.00 89.88 204 GLU A N 1
ATOM 1697 C CA . GLU A 1 204 ? -0.966 7.581 -16.602 1.00 89.88 204 GLU A CA 1
ATOM 1698 C C . GLU A 1 204 ? 0.372 8.307 -16.826 1.00 89.88 204 GLU A C 1
ATOM 1700 O O . GLU A 1 204 ? 0.393 9.470 -17.226 1.00 89.88 204 GLU A O 1
ATOM 1705 N N . GLN A 1 205 ? 1.499 7.605 -16.660 1.00 89.44 205 GLN A N 1
ATOM 1706 C CA . GLN A 1 205 ? 2.844 8.154 -16.809 1.00 89.44 205 GLN A CA 1
ATOM 1707 C C . GLN A 1 205 ? 3.402 7.880 -18.211 1.00 89.44 205 GLN A C 1
ATOM 1709 O O . GLN A 1 205 ? 3.634 6.730 -18.594 1.00 89.44 205 GLN A O 1
ATOM 1714 N N . LYS A 1 206 ? 3.682 8.940 -18.989 1.00 86.75 206 LYS A N 1
ATOM 1715 C CA . LYS A 1 206 ? 4.113 8.836 -20.404 1.00 86.75 206 LYS A CA 1
ATOM 1716 C C . LYS A 1 206 ? 5.271 7.852 -20.621 1.00 86.75 206 LYS A C 1
ATOM 1718 O O . LYS A 1 206 ? 5.232 7.078 -21.573 1.00 86.75 206 LYS A O 1
ATOM 1723 N N . ALA A 1 207 ? 6.272 7.860 -19.738 1.00 84.75 207 ALA A N 1
ATOM 1724 C CA . ALA A 1 207 ? 7.464 7.016 -19.852 1.00 84.75 207 ALA A CA 1
ATOM 1725 C C . ALA A 1 207 ? 7.182 5.510 -19.672 1.00 84.75 207 ALA A C 1
ATOM 1727 O O . ALA A 1 207 ? 7.894 4.683 -20.232 1.00 84.75 207 ALA A O 1
ATOM 1728 N N . MET A 1 208 ? 6.138 5.149 -18.922 1.00 91.12 208 MET A N 1
ATOM 1729 C CA . MET A 1 208 ? 5.817 3.761 -18.556 1.00 91.12 208 MET A CA 1
ATOM 1730 C C . MET A 1 208 ? 4.587 3.226 -19.287 1.00 91.12 208 MET A C 1
ATOM 1732 O O . MET A 1 208 ? 4.376 2.013 -19.340 1.00 91.12 208 MET A O 1
ATOM 1736 N N . ALA A 1 209 ? 3.792 4.112 -19.893 1.00 92.44 209 ALA A N 1
ATOM 1737 C CA . ALA A 1 209 ? 2.476 3.794 -20.428 1.00 92.44 209 ALA A CA 1
ATOM 1738 C C . ALA A 1 209 ? 2.465 2.607 -21.400 1.00 92.44 209 ALA A C 1
ATOM 1740 O O . ALA A 1 209 ? 1.540 1.798 -21.365 1.00 92.44 209 ALA A O 1
ATOM 1741 N N . LYS A 1 210 ? 3.482 2.471 -22.261 1.00 92.50 210 LYS A N 1
ATOM 1742 C CA . LYS A 1 210 ? 3.562 1.360 -23.224 1.00 92.50 210 LYS A CA 1
ATOM 1743 C C . LYS A 1 210 ? 3.706 0.007 -22.522 1.00 92.50 210 LYS A C 1
ATOM 1745 O O . LYS A 1 210 ? 2.981 -0.929 -22.848 1.00 92.50 210 LYS A O 1
ATOM 1750 N N . LEU A 1 211 ? 4.628 -0.088 -21.566 1.00 91.12 211 LEU A N 1
ATOM 1751 C CA . LEU A 1 211 ? 4.902 -1.323 -20.834 1.00 91.12 211 LEU A CA 1
ATOM 1752 C C . LEU A 1 211 ? 3.751 -1.663 -19.877 1.00 91.12 211 LEU A C 1
ATOM 1754 O O . LEU A 1 211 ? 3.327 -2.814 -19.810 1.00 91.12 211 LEU A O 1
ATOM 1758 N N . ALA A 1 212 ? 3.169 -0.643 -19.242 1.00 92.88 212 ALA A N 1
ATOM 1759 C CA . ALA A 1 212 ? 1.989 -0.786 -18.399 1.00 92.88 212 ALA A CA 1
ATOM 1760 C C . ALA A 1 212 ? 0.775 -1.327 -19.173 1.00 92.88 212 ALA A C 1
ATOM 1762 O O . ALA A 1 212 ? 0.115 -2.259 -18.721 1.00 92.88 212 ALA A O 1
ATOM 1763 N N . LYS A 1 213 ? 0.511 -0.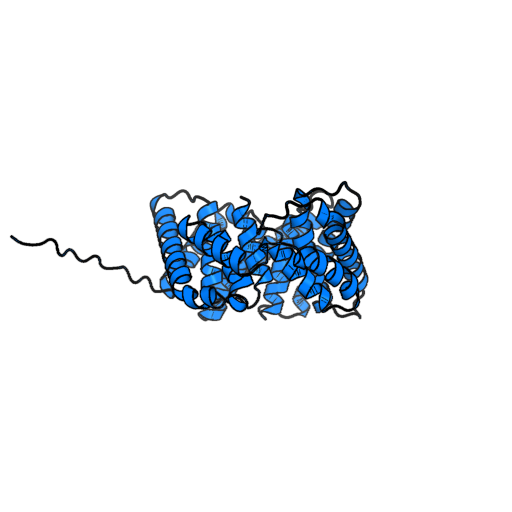796 -20.378 1.00 92.06 213 LYS A N 1
ATOM 1764 C CA . LYS A 1 213 ? -0.553 -1.301 -21.264 1.00 92.06 213 LYS A CA 1
ATOM 1765 C C . LYS A 1 213 ? -0.342 -2.764 -21.640 1.00 92.06 213 LYS A C 1
ATOM 1767 O O . LYS A 1 213 ? -1.305 -3.519 -21.605 1.00 92.06 213 LYS A O 1
ATOM 1772 N N . LYS A 1 214 ? 0.896 -3.167 -21.946 1.00 89.94 214 LYS A N 1
ATOM 1773 C CA . LYS A 1 214 ? 1.222 -4.574 -22.220 1.00 89.94 214 LYS A CA 1
ATOM 1774 C C . LYS A 1 214 ? 0.875 -5.462 -21.018 1.00 89.94 214 LYS A C 1
ATOM 1776 O O . LYS A 1 214 ? 0.185 -6.455 -21.189 1.00 89.94 214 LYS A O 1
ATOM 1781 N N . GLY A 1 215 ? 1.288 -5.075 -19.809 1.00 89.38 215 GLY A N 1
ATOM 1782 C CA . GLY A 1 215 ? 0.955 -5.823 -18.590 1.00 89.38 215 GLY A CA 1
ATOM 1783 C C . GLY A 1 215 ? -0.552 -5.900 -18.312 1.00 89.38 215 GLY A C 1
ATOM 1784 O O . GLY A 1 215 ? -1.050 -6.945 -17.906 1.00 89.38 215 GLY A O 1
ATOM 1785 N N . LEU A 1 216 ? -1.304 -4.822 -18.564 1.00 88.94 216 LEU A N 1
ATOM 1786 C CA . LEU A 1 216 ? -2.764 -4.821 -18.402 1.00 88.94 216 LEU A CA 1
ATOM 1787 C C . LEU A 1 216 ? -3.458 -5.743 -19.411 1.00 88.94 216 LEU A C 1
ATOM 1789 O O . LEU A 1 216 ? -4.364 -6.472 -19.025 1.00 88.94 216 LEU A O 1
ATOM 1793 N N . GLN A 1 217 ? -3.008 -5.758 -20.669 1.00 87.38 217 GLN A N 1
ATOM 1794 C CA . GLN A 1 217 ? -3.539 -6.658 -21.701 1.00 87.38 217 GLN A CA 1
ATOM 1795 C C . GLN A 1 217 ? -3.333 -8.132 -21.349 1.00 87.38 217 GLN A C 1
ATOM 1797 O O . GLN A 1 217 ? -4.209 -8.953 -21.614 1.00 87.38 217 GLN A O 1
ATOM 1802 N N . GLU A 1 218 ? -2.210 -8.475 -20.712 1.00 83.50 218 GLU A N 1
ATOM 1803 C CA . GLU A 1 218 ? -2.014 -9.827 -20.185 1.00 83.50 218 GLU A CA 1
ATOM 1804 C C . GLU A 1 218 ? -3.118 -10.166 -19.171 1.00 83.50 218 GLU A C 1
ATOM 1806 O O . GLU A 1 218 ? -3.708 -11.239 -19.264 1.00 83.50 218 GLU A O 1
ATOM 1811 N N . PHE A 1 219 ? -3.469 -9.240 -18.268 1.00 79.56 219 PHE A N 1
ATOM 1812 C CA . PHE A 1 219 ? -4.519 -9.438 -17.262 1.00 79.56 219 PHE A CA 1
ATOM 1813 C C . PHE A 1 219 ? -5.952 -9.449 -17.797 1.00 79.56 219 PHE A C 1
ATOM 1815 O O . PHE A 1 219 ? -6.796 -10.119 -17.206 1.00 79.56 219 PHE A O 1
ATOM 1822 N N . GLU A 1 220 ? -6.256 -8.749 -18.889 1.00 71.44 220 GLU A N 1
ATOM 1823 C CA . GLU A 1 220 ? -7.613 -8.701 -19.461 1.00 71.44 220 GLU A CA 1
ATOM 1824 C C . GLU A 1 220 ? -8.145 -10.093 -19.853 1.00 71.44 220 GLU A C 1
ATOM 1826 O O . GLU A 1 220 ? -9.353 -10.309 -19.862 1.00 71.44 220 GLU A O 1
ATOM 1831 N N . ASN A 1 221 ? -7.255 -11.066 -20.067 1.00 66.81 221 ASN A N 1
ATOM 1832 C CA . ASN A 1 221 ? -7.606 -12.457 -20.366 1.00 66.81 221 ASN A CA 1
ATOM 1833 C C . ASN A 1 221 ? -7.807 -13.341 -19.119 1.00 66.81 221 ASN A C 1
ATOM 1835 O O . ASN A 1 221 ? -7.982 -14.554 -19.242 1.00 66.81 221 ASN A O 1
ATOM 1839 N N . TYR A 1 222 ? -7.733 -12.781 -17.908 1.00 72.88 222 TYR A N 1
ATOM 1840 C CA . TYR A 1 222 ? -7.831 -13.558 -16.676 1.00 72.88 222 TYR A CA 1
ATOM 1841 C C . TYR A 1 222 ? -9.278 -13.653 -16.209 1.00 72.88 222 TYR A C 1
ATOM 1843 O O . TYR A 1 222 ? -9.851 -12.681 -15.716 1.00 72.88 222 TYR A O 1
ATOM 1851 N N . THR A 1 223 ? -9.811 -14.875 -16.212 1.00 70.62 223 THR A N 1
ATOM 1852 C CA . THR A 1 223 ? -11.153 -15.209 -15.704 1.00 70.62 223 THR A CA 1
ATOM 1853 C C . THR A 1 223 ? -11.381 -14.712 -14.270 1.00 70.62 223 THR A C 1
ATOM 1855 O O . THR A 1 223 ? -12.493 -14.376 -13.876 1.00 70.62 223 THR A O 1
ATOM 1858 N N . LEU A 1 224 ? -10.314 -14.604 -13.465 1.00 73.19 224 LEU A N 1
ATOM 1859 C CA . LEU A 1 224 ? -10.377 -14.069 -12.102 1.00 73.19 224 LEU A CA 1
ATOM 1860 C C . LEU A 1 224 ? -10.873 -12.614 -12.031 1.00 73.19 224 LEU A C 1
ATOM 1862 O O . LEU A 1 224 ? -11.433 -12.226 -11.007 1.00 73.19 224 LEU A O 1
ATOM 1866 N N . LEU A 1 225 ? -10.648 -11.819 -13.078 1.00 77.00 225 LEU A N 1
ATOM 1867 C CA . LEU A 1 225 ? -11.040 -10.412 -13.147 1.00 77.00 225 LEU A CA 1
ATOM 1868 C C . LEU A 1 225 ? -12.444 -10.209 -13.738 1.00 77.00 225 LEU A C 1
ATOM 1870 O O . LEU A 1 225 ? -12.925 -9.077 -13.801 1.00 77.00 225 LEU A O 1
ATOM 1874 N N . GLU A 1 226 ? -13.134 -11.287 -14.120 1.00 85.19 226 GLU A N 1
ATOM 1875 C CA . GLU A 1 226 ? -14.528 -11.226 -14.546 1.00 85.19 226 GLU A CA 1
ATOM 1876 C C . GLU A 1 226 ? -15.450 -10.922 -13.359 1.00 85.19 226 GLU A C 1
ATOM 1878 O O . GLU A 1 226 ? -15.358 -11.532 -12.289 1.00 85.19 226 GLU A O 1
ATOM 1883 N N . ASN A 1 227 ? -16.397 -9.999 -13.556 1.00 87.81 227 ASN A N 1
ATOM 1884 C CA . ASN A 1 227 ? -17.293 -9.522 -12.497 1.00 87.81 227 ASN A CA 1
ATOM 1885 C C . ASN A 1 227 ? -18.038 -10.657 -11.768 1.00 87.81 227 ASN A C 1
ATOM 1887 O O . ASN A 1 227 ? -18.212 -10.596 -10.548 1.00 87.81 227 ASN A O 1
ATOM 1891 N N . GLU A 1 228 ? -18.474 -11.693 -12.491 1.00 88.38 228 GLU A N 1
ATOM 1892 C CA . GLU A 1 228 ? -19.168 -12.843 -11.901 1.00 88.38 228 GLU A CA 1
ATOM 1893 C C . GLU A 1 228 ? -18.243 -13.655 -10.984 1.00 88.38 228 GLU A C 1
ATOM 1895 O O . GLU A 1 228 ? -18.608 -13.974 -9.847 1.00 88.38 228 GLU A O 1
ATOM 1900 N N . HIS A 1 229 ? -17.016 -13.923 -11.435 1.00 87.62 229 HIS A N 1
ATOM 1901 C CA . HIS A 1 229 ? -16.008 -14.645 -10.664 1.00 87.62 229 HIS A CA 1
ATOM 1902 C C . HIS A 1 229 ? -15.575 -13.873 -9.413 1.00 87.62 229 HIS A C 1
ATOM 1904 O O . HIS A 1 229 ? -15.495 -14.464 -8.329 1.00 87.62 229 HIS A O 1
ATOM 1910 N N . ILE A 1 230 ? -15.368 -12.558 -9.526 1.00 87.94 230 ILE A N 1
ATOM 1911 C CA . ILE A 1 230 ? -15.056 -11.674 -8.394 1.00 87.94 230 ILE A CA 1
ATOM 1912 C C . ILE A 1 230 ? -16.191 -11.712 -7.365 1.00 87.94 230 ILE A C 1
ATOM 1914 O O . ILE A 1 230 ? -15.940 -11.936 -6.179 1.00 87.94 230 ILE A O 1
ATOM 1918 N N . LEU A 1 231 ? -17.446 -11.549 -7.802 1.00 89.62 231 LEU A N 1
ATOM 1919 C CA . LEU A 1 231 ? -18.608 -11.570 -6.912 1.00 89.62 231 LEU A CA 1
ATOM 1920 C C . LEU A 1 231 ? -18.767 -12.930 -6.218 1.00 89.62 231 LEU A C 1
ATOM 1922 O O . LEU A 1 231 ? -19.044 -12.985 -5.017 1.00 89.62 231 LEU A O 1
ATOM 1926 N N . LYS A 1 232 ? -18.575 -14.031 -6.953 1.00 89.94 232 LYS A N 1
ATOM 1927 C CA . LYS A 1 232 ? -18.621 -15.393 -6.408 1.00 89.94 232 LYS A CA 1
ATOM 1928 C C . LYS A 1 232 ? -17.539 -15.600 -5.35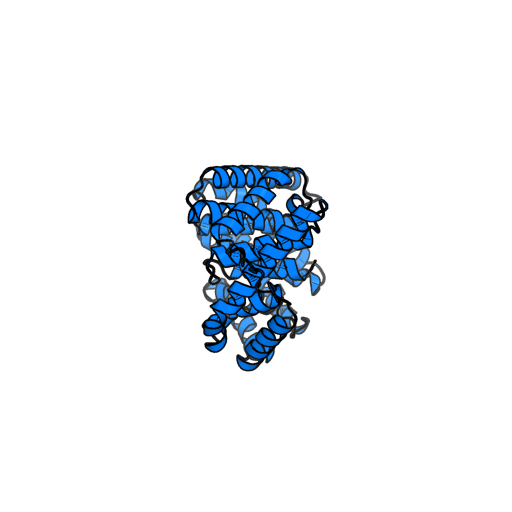0 1.00 89.94 232 LYS A C 1
ATOM 1930 O O . LYS A 1 232 ? -17.844 -16.090 -4.263 1.00 89.94 232 LYS A O 1
ATOM 1935 N N . ARG A 1 233 ? -16.295 -15.185 -5.628 1.00 89.31 233 ARG A N 1
ATOM 1936 C CA . ARG A 1 233 ? -15.197 -15.244 -4.651 1.00 89.31 233 ARG A CA 1
ATOM 1937 C C . ARG A 1 233 ? -15.480 -14.367 -3.438 1.00 89.31 233 ARG A C 1
ATOM 1939 O O . ARG A 1 233 ? -15.278 -14.829 -2.324 1.00 89.31 233 ARG A O 1
ATOM 1946 N N . TYR A 1 234 ? -16.008 -13.160 -3.623 1.00 89.31 234 TYR A N 1
ATOM 1947 C CA . TYR A 1 234 ? -16.351 -12.259 -2.520 1.00 89.31 234 TYR A CA 1
ATOM 1948 C C . TYR A 1 234 ? -17.362 -12.900 -1.564 1.00 89.31 234 TYR A C 1
ATOM 1950 O O . TYR A 1 234 ? -17.116 -12.974 -0.359 1.00 89.31 234 TYR A O 1
ATOM 1958 N N . LYS A 1 235 ? -18.462 -13.440 -2.105 1.00 89.38 235 LYS A N 1
ATOM 1959 C CA . LYS A 1 235 ? -19.479 -14.147 -1.312 1.00 89.38 235 LYS A CA 1
ATOM 1960 C C . LYS A 1 235 ? -18.898 -15.366 -0.594 1.00 89.38 235 LYS A C 1
ATOM 1962 O O . LYS A 1 235 ? -19.195 -15.573 0.578 1.00 89.38 235 LYS A O 1
ATOM 1967 N N . LEU A 1 236 ? -18.048 -16.136 -1.277 1.00 90.31 236 LEU A N 1
ATOM 1968 C CA . LEU A 1 236 ? -17.381 -17.299 -0.694 1.00 90.31 236 LEU A CA 1
ATOM 1969 C C . LEU A 1 236 ? -16.472 -16.906 0.479 1.00 90.31 236 LEU A C 1
ATOM 1971 O O . LEU A 1 236 ? -16.597 -17.492 1.549 1.00 90.31 236 LEU A O 1
ATOM 1975 N N . MET A 1 237 ? -15.598 -15.910 0.307 1.00 89.94 237 MET A N 1
ATOM 1976 C CA . MET A 1 237 ? -14.686 -15.456 1.367 1.00 89.94 237 MET A CA 1
ATOM 1977 C C . MET A 1 237 ? -15.458 -14.928 2.575 1.00 89.94 237 MET A C 1
ATOM 1979 O O . MET A 1 237 ? -15.168 -15.317 3.699 1.00 89.94 237 MET A O 1
ATOM 1983 N N . LYS A 1 238 ? -16.524 -14.150 2.342 1.00 85.88 238 LYS A N 1
ATOM 1984 C CA . LYS A 1 238 ? -17.428 -13.690 3.404 1.00 85.88 238 LYS A CA 1
ATOM 1985 C C . LYS A 1 238 ? -18.083 -14.858 4.153 1.00 85.88 238 LYS A C 1
ATOM 1987 O O . LYS A 1 238 ? -18.112 -14.839 5.375 1.00 85.88 238 LYS A O 1
ATOM 1992 N N . SER A 1 239 ? -18.564 -15.886 3.444 1.00 85.25 239 SER A N 1
ATOM 1993 C CA . SER A 1 239 ? -19.171 -17.078 4.070 1.00 85.25 239 SER A CA 1
ATOM 1994 C C . SER A 1 239 ? -18.185 -17.941 4.861 1.00 85.25 239 SER A C 1
ATOM 1996 O O . SER A 1 239 ? -18.597 -18.663 5.759 1.00 85.25 239 SER A O 1
ATOM 1998 N N . LYS A 1 240 ? -16.893 -17.865 4.524 1.00 88.12 240 LYS A N 1
ATOM 1999 C CA . LYS A 1 240 ? -15.801 -18.564 5.210 1.00 88.12 240 LYS A CA 1
ATOM 2000 C C . LYS A 1 240 ? -15.135 -17.722 6.301 1.00 88.12 240 LYS A C 1
ATOM 2002 O O . LYS A 1 240 ? -14.114 -18.147 6.822 1.00 88.12 240 LYS A O 1
ATOM 2007 N N . GLU A 1 241 ? -15.660 -16.529 6.582 1.00 82.19 241 GLU A N 1
ATOM 2008 C CA . GLU A 1 241 ? -15.066 -15.567 7.520 1.00 82.19 241 GLU A CA 1
ATOM 2009 C C . GLU A 1 241 ? -13.626 -15.137 7.151 1.00 82.19 241 GLU A C 1
ATOM 2011 O O . GLU A 1 241 ? -12.897 -14.585 7.971 1.00 82.19 241 GLU A O 1
ATOM 2016 N N . ASP A 1 242 ? -13.221 -15.290 5.882 1.00 85.75 242 ASP A N 1
ATOM 2017 C CA . ASP A 1 242 ? -11.958 -14.757 5.352 1.00 85.75 242 ASP A CA 1
ATOM 2018 C C . ASP A 1 242 ? -12.130 -13.269 5.008 1.00 85.75 242 ASP A C 1
ATOM 2020 O O . ASP A 1 242 ? -12.275 -12.854 3.848 1.00 85.75 242 ASP A O 1
ATOM 2024 N N . LEU A 1 243 ? -12.199 -12.456 6.063 1.00 84.44 243 LEU A N 1
ATOM 2025 C CA . LEU A 1 243 ? -12.516 -11.034 5.962 1.00 84.44 243 LEU A CA 1
ATOM 2026 C C . LEU A 1 243 ? -11.428 -10.245 5.229 1.00 84.44 243 LEU A C 1
ATOM 2028 O O . LEU A 1 243 ? -11.775 -9.355 4.457 1.00 84.44 243 LEU A O 1
ATOM 2032 N N . SER A 1 244 ? -10.146 -10.592 5.380 1.00 83.56 244 SER A N 1
ATOM 2033 C CA . SER A 1 244 ? -9.044 -9.934 4.665 1.00 83.56 244 SER A CA 1
ATOM 2034 C C . SER A 1 244 ? -9.192 -10.074 3.149 1.00 83.56 244 SER A C 1
ATOM 2036 O O . SER A 1 244 ? -9.141 -9.076 2.426 1.00 83.56 244 SER A O 1
ATOM 2038 N N . ARG A 1 245 ? -9.453 -11.286 2.633 1.00 87.25 245 ARG A N 1
ATOM 2039 C CA . ARG A 1 245 ? -9.670 -11.476 1.187 1.00 87.25 245 ARG A CA 1
ATOM 2040 C C . ARG A 1 245 ? -11.000 -10.892 0.716 1.00 87.25 245 ARG A C 1
ATOM 2042 O O . ARG A 1 245 ? -11.063 -10.356 -0.392 1.00 87.25 245 ARG A O 1
ATOM 2049 N N . ALA A 1 246 ? -12.053 -10.957 1.532 1.00 88.12 246 ALA A N 1
ATOM 2050 C CA . ALA A 1 246 ? -13.334 -10.326 1.209 1.00 88.12 246 ALA A CA 1
ATOM 2051 C C . ALA A 1 246 ? -13.205 -8.795 1.109 1.00 88.12 246 ALA A C 1
ATOM 2053 O O . ALA A 1 246 ? -13.751 -8.184 0.189 1.00 88.12 246 ALA A O 1
ATOM 2054 N N . LEU A 1 247 ? -12.444 -8.184 2.016 1.00 87.00 247 LEU A N 1
ATOM 2055 C CA . LEU A 1 247 ? -12.157 -6.757 2.030 1.00 87.00 247 LEU A CA 1
ATOM 2056 C C . LEU A 1 247 ? -11.298 -6.350 0.835 1.00 87.00 247 LEU A C 1
ATOM 2058 O O . LEU A 1 247 ? -11.624 -5.374 0.167 1.00 87.00 247 LEU A O 1
ATOM 2062 N N . LEU A 1 248 ? -10.270 -7.138 0.507 1.00 87.38 248 LEU A N 1
ATOM 2063 C CA . LEU A 1 248 ? -9.441 -6.937 -0.681 1.00 87.38 248 LEU A CA 1
ATOM 2064 C C . LEU A 1 248 ? -10.298 -6.877 -1.956 1.00 87.38 248 LEU A C 1
ATOM 2066 O O . LEU A 1 248 ? -10.166 -5.954 -2.757 1.00 87.38 248 LEU A O 1
ATOM 2070 N N . LEU A 1 249 ? -11.224 -7.826 -2.118 1.00 87.38 249 LEU A N 1
ATOM 2071 C CA . LEU A 1 249 ? -12.178 -7.848 -3.230 1.00 87.38 249 LEU A CA 1
ATOM 2072 C C . LEU A 1 249 ? -13.095 -6.622 -3.226 1.00 87.38 249 LEU A C 1
ATOM 2074 O O . LEU A 1 249 ? -13.309 -5.995 -4.263 1.00 87.38 249 LEU A O 1
ATOM 2078 N N . TRP A 1 250 ? -13.641 -6.276 -2.061 1.00 87.12 250 TRP A N 1
ATOM 2079 C CA . TRP A 1 250 ? -14.550 -5.144 -1.922 1.00 87.12 250 TRP A CA 1
ATOM 2080 C C . TRP A 1 250 ? -13.871 -3.818 -2.275 1.00 87.12 250 TRP A C 1
ATOM 2082 O O . TRP A 1 250 ? -14.406 -3.054 -3.081 1.00 87.12 250 TRP A O 1
ATOM 2092 N N . LEU A 1 251 ? -12.674 -3.573 -1.742 1.00 83.62 251 LEU A N 1
ATOM 2093 C CA . LEU A 1 251 ? -11.912 -2.342 -1.961 1.00 83.62 251 LEU A CA 1
ATOM 2094 C C . LEU A 1 251 ? -11.620 -2.101 -3.438 1.00 83.62 251 LEU A C 1
ATOM 2096 O O . LEU A 1 251 ? -11.725 -0.976 -3.918 1.00 83.62 251 LEU A O 1
ATOM 2100 N N . ASN A 1 252 ? -11.304 -3.172 -4.160 1.00 83.81 252 ASN A N 1
ATOM 2101 C CA . ASN A 1 252 ? -10.793 -3.080 -5.520 1.00 83.81 252 ASN A CA 1
ATOM 2102 C C . ASN A 1 252 ? -11.879 -3.184 -6.594 1.00 83.81 252 ASN A C 1
ATOM 2104 O O . ASN A 1 252 ? -11.726 -2.631 -7.682 1.00 83.81 252 ASN A O 1
ATOM 2108 N N . PHE A 1 253 ? -12.996 -3.855 -6.302 1.00 85.00 253 PHE A N 1
ATOM 2109 C CA . PHE A 1 253 ? -14.001 -4.170 -7.321 1.00 85.00 253 PHE A CA 1
ATOM 2110 C C . PHE A 1 253 ? -15.416 -3.701 -6.998 1.00 85.00 253 PHE A C 1
ATOM 2112 O O . PHE A 1 253 ? -16.278 -3.782 -7.874 1.00 85.00 253 PHE A O 1
ATOM 2119 N N . SER A 1 254 ? -15.686 -3.160 -5.803 1.00 82.25 254 SER A N 1
ATOM 2120 C CA . SER A 1 254 ? -17.032 -2.670 -5.461 1.00 82.25 254 SER A CA 1
ATOM 2121 C C . SER A 1 254 ? -17.554 -1.657 -6.479 1.00 82.25 254 SER A C 1
ATOM 2123 O O . SER A 1 254 ? -18.710 -1.752 -6.875 1.00 82.25 254 SER A O 1
ATOM 2125 N N . ASN A 1 255 ? -16.699 -0.767 -6.995 1.00 80.38 255 ASN A N 1
ATOM 2126 C CA . ASN A 1 255 ? -17.099 0.208 -8.012 1.00 80.38 255 ASN A CA 1
ATOM 2127 C C . ASN A 1 255 ? -17.518 -0.431 -9.348 1.00 80.38 255 ASN A C 1
ATOM 2129 O O . ASN A 1 255 ? -18.380 0.102 -10.043 1.00 80.38 255 ASN A O 1
ATOM 2133 N N . LYS A 1 256 ? -16.924 -1.576 -9.699 1.00 80.88 256 LYS A N 1
ATOM 2134 C CA . LYS A 1 256 ? -17.233 -2.322 -10.926 1.00 80.88 256 LYS A CA 1
ATOM 2135 C C . LYS A 1 256 ? -18.460 -3.229 -10.745 1.00 80.88 256 LYS A C 1
ATOM 2137 O O . LYS A 1 256 ? -19.148 -3.532 -11.715 1.00 80.88 256 LYS A O 1
ATOM 2142 N N . ILE A 1 257 ? -18.774 -3.630 -9.508 1.00 84.25 257 ILE A N 1
ATOM 2143 C CA . ILE A 1 257 ? -19.803 -4.629 -9.190 1.00 84.25 257 ILE A CA 1
ATOM 214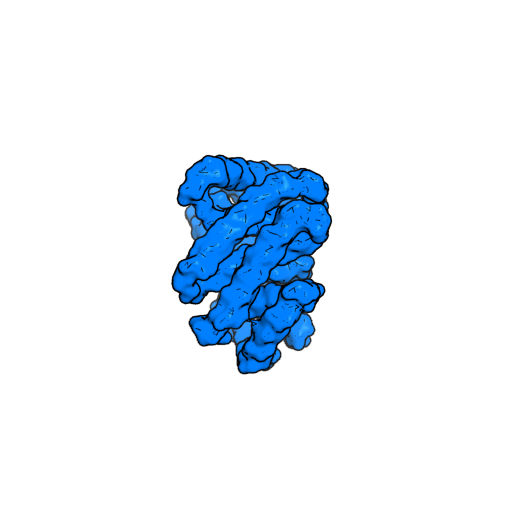4 C C . ILE A 1 257 ? -20.873 -4.024 -8.271 1.00 84.25 257 ILE A C 1
ATOM 2146 O O . ILE A 1 257 ? -20.766 -4.049 -7.045 1.00 84.25 257 ILE A O 1
ATOM 2150 N N . LYS A 1 258 ? -21.977 -3.552 -8.868 1.00 79.94 258 LYS A N 1
ATOM 2151 C CA . LYS A 1 258 ? -23.098 -2.886 -8.168 1.00 79.94 258 LYS A CA 1
ATOM 2152 C C . LYS A 1 258 ? -23.632 -3.672 -6.958 1.00 79.94 258 LYS A C 1
ATOM 2154 O O . LYS A 1 258 ? -23.923 -3.087 -5.919 1.00 79.94 258 LYS A O 1
ATOM 2159 N N . ASN A 1 259 ? -23.703 -5.002 -7.053 1.00 78.69 259 ASN A N 1
ATOM 2160 C CA . ASN A 1 259 ? -24.162 -5.854 -5.948 1.00 78.69 259 ASN A CA 1
ATOM 2161 C C . ASN A 1 259 ? -23.225 -5.823 -4.728 1.00 78.69 259 ASN A C 1
ATOM 2163 O O . ASN A 1 259 ? -23.701 -5.943 -3.603 1.00 78.69 259 ASN A O 1
ATOM 2167 N N . MET A 1 260 ? -21.917 -5.622 -4.924 1.00 81.50 260 MET A N 1
ATOM 2168 C CA . MET A 1 260 ? -20.957 -5.471 -3.821 1.00 81.50 260 MET A CA 1
ATOM 2169 C C . MET A 1 260 ? -21.057 -4.096 -3.154 1.00 81.50 260 MET A C 1
ATOM 2171 O O . MET A 1 260 ? -20.835 -3.992 -1.948 1.00 81.50 260 MET A O 1
ATOM 2175 N N . MET A 1 261 ? -21.433 -3.046 -3.899 1.00 68.75 261 MET A N 1
ATOM 2176 C CA . MET A 1 261 ? -21.708 -1.731 -3.301 1.00 68.75 261 MET A CA 1
ATOM 2177 C C . MET A 1 261 ? -22.880 -1.797 -2.316 1.00 68.75 261 MET A C 1
ATOM 2179 O O . MET A 1 261 ? -22.800 -1.241 -1.223 1.00 68.75 261 MET A O 1
ATOM 2183 N N . ASN A 1 262 ? -23.951 -2.507 -2.685 1.00 70.56 262 ASN A N 1
ATOM 2184 C CA . ASN A 1 262 ? -25.155 -2.629 -1.858 1.00 70.56 262 ASN A CA 1
ATOM 2185 C C . ASN A 1 262 ? -24.912 -3.447 -0.574 1.00 70.56 262 ASN A C 1
ATOM 2187 O O . ASN A 1 262 ? -25.558 -3.206 0.441 1.00 70.56 262 ASN A O 1
ATOM 2191 N N . ASP A 1 263 ? -23.943 -4.368 -0.588 1.00 72.88 263 ASP A N 1
ATOM 2192 C CA . ASP A 1 263 ? -23.570 -5.223 0.551 1.00 72.88 263 ASP A CA 1
ATOM 2193 C C . ASP A 1 263 ? -22.559 -4.547 1.520 1.00 72.88 263 ASP A C 1
ATOM 2195 O O . ASP A 1 263 ? -22.068 -5.156 2.476 1.00 72.88 263 ASP A O 1
ATOM 2199 N N . LYS A 1 264 ? -22.252 -3.254 1.307 1.00 72.56 264 LYS A N 1
ATOM 2200 C CA . LYS A 1 264 ? -21.303 -2.461 2.117 1.00 72.56 264 LYS A CA 1
ATOM 2201 C C . LYS A 1 264 ? -21.650 -2.469 3.608 1.00 72.56 264 LYS A C 1
ATOM 2203 O O . LYS A 1 264 ? -20.764 -2.608 4.448 1.00 72.56 264 LYS A O 1
ATOM 2208 N N . THR A 1 265 ? -22.929 -2.315 3.946 1.00 73.56 265 THR A N 1
ATOM 2209 C CA . THR A 1 265 ? -23.389 -2.204 5.341 1.00 73.56 265 THR A CA 1
ATOM 2210 C C . THR A 1 265 ? -23.202 -3.507 6.115 1.00 73.56 265 THR A C 1
ATOM 2212 O O . THR A 1 265 ? -22.838 -3.477 7.287 1.00 73.56 265 THR A O 1
ATOM 2215 N N . LEU A 1 266 ? -23.395 -4.653 5.461 1.00 72.44 266 LEU A N 1
ATOM 2216 C CA . LEU A 1 266 ? -23.222 -5.954 6.101 1.00 72.44 266 LEU A CA 1
ATOM 2217 C C . LEU A 1 266 ? -21.740 -6.291 6.279 1.00 72.44 266 LEU A C 1
ATOM 2219 O O . LEU A 1 266 ? -21.363 -6.734 7.357 1.00 72.44 266 LEU A O 1
ATOM 2223 N N . LEU A 1 267 ? -20.888 -6.038 5.273 1.00 79.38 267 LEU A N 1
ATOM 2224 C CA . LEU A 1 267 ? -19.435 -6.218 5.425 1.00 79.38 267 LEU A CA 1
ATOM 2225 C C . LEU A 1 267 ? -18.895 -5.369 6.580 1.00 79.38 267 LEU A C 1
ATOM 2227 O O . LEU A 1 267 ? -18.136 -5.854 7.410 1.00 79.38 267 LEU A O 1
ATOM 2231 N N . LYS A 1 268 ? -19.347 -4.118 6.662 1.00 79.62 268 LYS A N 1
ATOM 2232 C CA . LYS A 1 268 ? -19.011 -3.212 7.754 1.00 79.62 268 LYS A CA 1
ATOM 2233 C C . LYS A 1 268 ? -19.399 -3.769 9.125 1.00 79.62 268 LYS A C 1
ATOM 2235 O O . LYS A 1 268 ? -18.554 -3.791 10.010 1.00 79.62 268 LYS A O 1
ATOM 2240 N N . GLY A 1 269 ? -20.638 -4.237 9.285 1.00 75.81 269 GLY A N 1
ATOM 2241 C CA . GLY A 1 269 ? -21.102 -4.812 10.550 1.00 75.81 269 GLY A CA 1
ATOM 2242 C C . GLY A 1 269 ? -20.289 -6.040 10.967 1.00 75.81 269 GLY A C 1
ATOM 2243 O O . GLY A 1 269 ? -19.922 -6.166 12.130 1.00 75.81 269 GLY A O 1
ATOM 2244 N N . VAL A 1 270 ? -19.930 -6.908 10.014 1.00 78.88 270 VAL A N 1
ATOM 2245 C CA . VAL A 1 270 ? -19.070 -8.075 10.277 1.00 78.88 270 VAL A CA 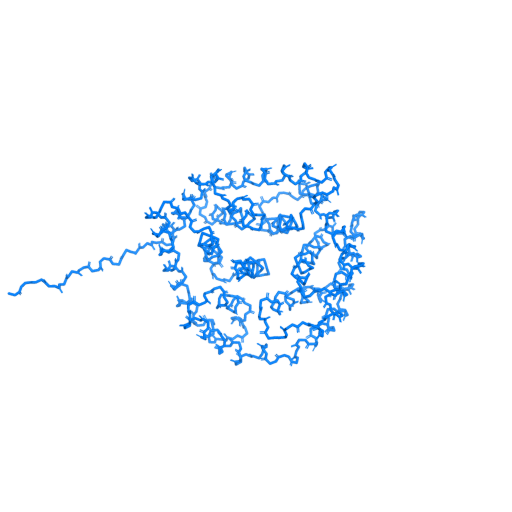1
ATOM 2246 C C . VAL A 1 270 ? -17.671 -7.645 10.732 1.00 78.88 270 VAL A C 1
ATOM 2248 O O . VAL A 1 270 ? -17.149 -8.194 11.698 1.00 78.88 270 VAL A O 1
ATOM 2251 N N . ILE A 1 271 ? -17.086 -6.628 10.093 1.00 80.25 271 ILE A N 1
ATOM 2252 C CA . ILE A 1 271 ? -15.780 -6.083 10.487 1.00 80.25 271 ILE A CA 1
ATOM 2253 C C . ILE A 1 271 ? -15.835 -5.466 11.896 1.00 80.25 271 ILE A C 1
ATOM 2255 O O . ILE A 1 271 ? -14.949 -5.717 12.709 1.00 80.25 271 ILE A O 1
ATOM 2259 N N . GLU A 1 272 ? -16.874 -4.688 12.211 1.00 78.25 272 GLU A N 1
ATOM 2260 C CA . GLU A 1 272 ? -17.066 -4.073 13.535 1.00 78.25 272 GLU A CA 1
ATOM 2261 C C . GLU A 1 272 ? -17.205 -5.134 14.647 1.00 78.25 272 GLU A C 1
ATOM 2263 O O . GLU A 1 272 ? -16.621 -4.987 15.727 1.00 78.25 272 GLU A O 1
ATOM 2268 N N . ILE A 1 273 ? -17.917 -6.234 14.371 1.00 77.75 273 ILE A N 1
ATOM 2269 C CA . ILE A 1 273 ? -18.033 -7.381 15.283 1.00 77.75 273 ILE A CA 1
ATOM 2270 C C . ILE A 1 273 ? -16.674 -8.063 15.461 1.00 77.75 273 ILE A C 1
ATOM 2272 O O . ILE A 1 273 ? -16.269 -8.309 16.595 1.00 77.75 273 ILE A O 1
ATOM 2276 N N . GLN A 1 274 ? -15.941 -8.321 14.373 1.00 77.56 274 GLN A N 1
ATOM 2277 C CA . GLN A 1 274 ? -14.637 -8.980 14.453 1.00 77.56 274 GLN A CA 1
ATOM 2278 C C . GLN A 1 274 ? -13.631 -8.162 15.263 1.00 77.56 274 GLN A C 1
ATOM 2280 O O . GLN A 1 274 ? -12.915 -8.715 16.094 1.00 77.56 274 GLN A O 1
ATOM 2285 N N . ILE A 1 275 ? -13.592 -6.845 15.052 1.00 77.25 275 ILE A N 1
ATOM 2286 C CA . ILE A 1 275 ? -12.756 -5.949 15.852 1.00 77.25 275 ILE A CA 1
ATOM 2287 C C . ILE A 1 275 ? -13.130 -6.067 17.330 1.00 77.25 275 ILE A C 1
ATOM 2289 O O . ILE A 1 275 ? -12.249 -6.220 18.169 1.00 77.25 275 ILE A O 1
ATOM 2293 N N . SER A 1 276 ? -14.425 -6.017 17.647 1.00 73.25 276 SER A N 1
ATOM 2294 C CA . SER A 1 276 ? -14.903 -6.093 19.030 1.00 73.25 276 SER A CA 1
ATOM 2295 C C . SER A 1 276 ? -14.506 -7.416 19.695 1.00 73.25 276 SER A C 1
ATOM 2297 O O . SER A 1 276 ? -13.969 -7.396 20.801 1.00 73.25 276 SER A O 1
ATOM 2299 N N . ASN A 1 277 ? -14.678 -8.542 18.995 1.00 73.88 277 ASN A N 1
ATOM 2300 C CA . ASN A 1 277 ? -14.295 -9.872 19.474 1.00 73.88 277 ASN A CA 1
ATOM 2301 C C . ASN A 1 277 ? -12.781 -9.982 19.697 1.00 73.88 277 ASN A C 1
ATOM 2303 O O . ASN A 1 277 ? -12.348 -10.450 20.748 1.00 73.88 277 ASN A O 1
ATOM 2307 N N . ASN A 1 278 ? -11.977 -9.517 18.736 1.00 75.88 278 ASN A N 1
ATOM 2308 C CA . ASN A 1 278 ? -10.520 -9.540 18.848 1.00 75.88 278 ASN A CA 1
ATOM 2309 C C . ASN A 1 278 ? -10.051 -8.675 20.026 1.00 75.88 278 ASN A C 1
ATOM 2311 O O . ASN A 1 278 ? -9.211 -9.107 20.805 1.00 75.88 278 ASN A O 1
ATOM 2315 N N . MET A 1 279 ? -10.624 -7.482 20.207 1.00 72.44 279 MET A N 1
ATOM 2316 C CA . MET A 1 279 ? -10.300 -6.616 21.346 1.00 72.44 279 MET A CA 1
ATOM 2317 C C . MET A 1 279 ? -10.677 -7.263 22.683 1.00 72.44 279 MET A C 1
ATOM 2319 O O . MET A 1 279 ? -9.891 -7.221 23.624 1.00 72.44 279 MET A O 1
ATOM 2323 N N . GLU A 1 280 ? -11.847 -7.898 22.783 1.00 72.56 280 GLU A N 1
ATOM 2324 C CA . GLU A 1 280 ? -12.269 -8.611 23.994 1.00 72.56 280 GLU A CA 1
ATOM 2325 C C . GLU A 1 280 ? -11.340 -9.786 24.331 1.00 72.56 280 GLU A C 1
ATOM 2327 O O . GLU A 1 280 ? -10.984 -9.972 25.494 1.00 72.56 280 GLU A O 1
ATOM 2332 N N . GLN A 1 281 ? -10.903 -10.547 23.324 1.00 69.88 281 GLN A N 1
ATOM 2333 C CA . GLN A 1 281 ? -9.917 -11.616 23.498 1.00 69.88 281 GLN A CA 1
ATOM 2334 C C . GLN A 1 281 ? -8.570 -11.073 23.983 1.00 69.88 281 GLN A C 1
ATOM 2336 O O . GLN A 1 281 ? -8.001 -11.624 24.924 1.00 69.88 281 GLN A O 1
ATOM 2341 N N . LEU A 1 282 ? -8.098 -9.965 23.404 1.00 67.56 282 LEU A N 1
ATOM 2342 C CA . LEU A 1 282 ? -6.854 -9.310 23.814 1.00 67.56 282 LEU A CA 1
ATOM 2343 C C . LEU A 1 282 ? -6.908 -8.831 25.270 1.00 67.56 282 LEU A C 1
ATOM 2345 O O . LEU A 1 282 ? -5.960 -9.048 26.018 1.00 67.56 282 LEU A O 1
ATOM 2349 N N . TYR A 1 283 ? -8.027 -8.241 25.702 1.00 67.75 283 TYR A N 1
ATOM 2350 C CA . TYR A 1 283 ? -8.199 -7.822 27.097 1.00 67.75 283 TYR A CA 1
ATOM 2351 C C . TYR A 1 283 ? -8.293 -8.996 28.079 1.00 67.75 283 TYR A C 1
ATOM 2353 O O . TYR A 1 283 ? -7.910 -8.847 29.237 1.00 67.75 283 TYR A O 1
ATOM 2361 N N . ARG A 1 284 ? -8.830 -10.146 27.651 1.00 67.31 284 ARG A N 1
ATOM 2362 C CA . ARG A 1 284 ? -9.022 -11.320 28.518 1.00 67.31 284 ARG A CA 1
ATOM 2363 C C . ARG A 1 284 ? -7.776 -12.175 28.675 1.00 67.31 284 ARG A C 1
ATOM 2365 O O . ARG A 1 284 ? -7.549 -12.693 29.762 1.00 67.31 284 ARG A O 1
ATOM 2372 N N . ASN A 1 285 ? -7.016 -12.354 27.600 1.00 64.25 285 ASN A N 1
ATOM 2373 C CA . ASN A 1 285 ? -5.981 -13.380 27.566 1.00 64.25 285 ASN A CA 1
ATOM 2374 C C . ASN A 1 285 ? -4.604 -12.877 27.998 1.00 64.25 285 ASN A C 1
ATOM 2376 O O . ASN A 1 285 ? -3.745 -13.716 28.235 1.00 64.25 285 ASN A O 1
ATOM 2380 N N . GLY A 1 286 ? -4.388 -11.562 28.141 1.00 55.25 286 GLY A N 1
ATOM 2381 C CA . GLY A 1 286 ? -3.128 -10.975 28.631 1.00 55.25 286 GLY A CA 1
ATOM 2382 C C . GLY A 1 286 ? -1.924 -11.146 27.693 1.00 55.25 286 GLY A C 1
ATOM 2383 O O . GLY A 1 286 ? -1.076 -10.266 27.640 1.00 55.25 286 GLY A O 1
ATOM 2384 N N . ASP A 1 287 ? -1.906 -12.215 26.900 1.00 51.25 287 ASP A N 1
ATOM 2385 C CA . ASP A 1 287 ? -0.948 -12.512 25.852 1.00 51.25 287 ASP A CA 1
ATOM 2386 C C . ASP A 1 287 ? -1.606 -12.290 24.494 1.00 51.25 287 ASP A C 1
ATOM 2388 O O . ASP A 1 287 ? -2.548 -12.970 24.071 1.00 51.25 287 ASP A O 1
ATOM 2392 N N . SER A 1 288 ? -1.113 -11.259 23.823 1.00 52.53 288 SER A N 1
ATOM 2393 C CA . SER A 1 288 ? -1.545 -10.843 22.506 1.00 52.53 288 SER A CA 1
ATOM 2394 C C . SER A 1 288 ? -1.150 -11.877 21.458 1.00 52.53 288 SER A C 1
ATOM 2396 O O . SER A 1 288 ? 0.030 -12.005 21.132 1.00 52.53 288 SER A O 1
ATOM 2398 N N . ASP A 1 289 ? -2.128 -12.531 20.835 1.00 57.50 289 ASP A N 1
ATOM 2399 C CA . ASP A 1 289 ? -1.914 -13.030 19.482 1.00 57.50 289 ASP A CA 1
ATOM 2400 C C . ASP A 1 289 ? -1.670 -11.808 18.576 1.00 57.50 289 ASP A C 1
ATOM 2402 O O . ASP A 1 289 ? -2.583 -11.057 18.211 1.00 57.50 289 ASP A O 1
ATOM 2406 N N . LEU A 1 290 ? -0.390 -11.561 18.290 1.00 56.59 290 LEU A N 1
ATOM 2407 C CA . LEU A 1 290 ? 0.121 -10.398 17.563 1.00 56.59 290 LEU A CA 1
ATOM 2408 C C . LEU A 1 290 ? -0.483 -10.299 16.149 1.00 56.59 290 LEU A C 1
ATOM 2410 O O . LEU A 1 290 ? -0.611 -9.203 15.593 1.00 56.59 290 LEU A O 1
ATOM 2414 N N . SER A 1 291 ? -0.898 -11.437 15.580 1.00 60.53 291 SER A N 1
ATOM 2415 C CA . SER A 1 291 ? -1.580 -11.507 14.284 1.00 60.53 291 SER A CA 1
ATOM 2416 C C . SER A 1 291 ? -2.989 -10.889 14.341 1.00 60.53 291 SER A C 1
ATOM 2418 O O . SER A 1 291 ? -3.418 -10.196 13.409 1.00 60.53 291 SER A O 1
ATOM 2420 N N . GLY A 1 292 ? -3.677 -11.039 15.478 1.00 67.31 292 GLY A N 1
ATOM 2421 C CA . GLY A 1 292 ? -5.020 -10.520 15.720 1.00 67.31 292 GLY A CA 1
ATOM 2422 C C . GLY A 1 292 ? -5.070 -8.993 15.742 1.00 67.31 292 GLY A C 1
ATOM 2423 O O . GLY A 1 292 ? -5.928 -8.396 15.089 1.00 67.31 292 GLY A O 1
ATOM 2424 N N . ILE A 1 293 ? -4.115 -8.346 16.419 1.00 70.50 293 ILE A N 1
ATOM 2425 C CA . ILE A 1 293 ? -4.030 -6.875 16.511 1.00 70.50 293 ILE A CA 1
ATOM 2426 C C . ILE A 1 293 ? -3.753 -6.247 15.141 1.00 70.50 293 ILE A C 1
ATOM 2428 O O . ILE A 1 293 ? -4.370 -5.242 14.789 1.00 70.50 293 ILE A O 1
ATOM 2432 N N . LYS A 1 294 ? -2.869 -6.844 14.331 1.00 71.62 294 LYS A N 1
ATOM 2433 C CA . LYS A 1 294 ? -2.578 -6.357 12.972 1.00 71.62 294 LYS A CA 1
ATOM 2434 C C . LYS A 1 294 ? -3.847 -6.297 12.119 1.00 71.62 294 LYS A C 1
ATOM 2436 O O . LYS A 1 294 ? -4.117 -5.280 11.480 1.00 71.62 294 LYS A O 1
ATOM 2441 N N . ASN A 1 295 ? -4.650 -7.359 12.149 1.00 73.69 295 ASN A N 1
ATOM 2442 C CA . ASN A 1 295 ? -5.929 -7.395 11.443 1.00 73.69 295 ASN A CA 1
ATOM 2443 C C . ASN A 1 295 ? -6.926 -6.381 12.021 1.00 73.69 295 ASN A C 1
ATOM 2445 O O . ASN A 1 295 ? -7.601 -5.704 11.250 1.00 73.69 295 ASN A O 1
ATOM 2449 N N . VAL A 1 296 ? -6.963 -6.194 13.347 1.00 76.44 296 VAL A N 1
ATOM 2450 C CA . VAL A 1 296 ? -7.777 -5.143 13.986 1.00 76.44 296 VAL A CA 1
ATOM 2451 C C . VAL A 1 296 ? -7.415 -3.755 13.462 1.00 76.44 296 VAL A C 1
ATOM 2453 O O . VAL A 1 296 ? -8.318 -3.011 13.094 1.00 76.44 296 VAL A O 1
ATOM 2456 N N . ILE A 1 297 ? -6.127 -3.413 13.372 1.00 76.44 297 ILE A N 1
ATOM 2457 C CA . ILE A 1 297 ? -5.670 -2.106 12.873 1.00 76.44 297 ILE A CA 1
ATOM 2458 C C . ILE A 1 297 ? -6.084 -1.907 11.413 1.00 76.44 297 ILE A C 1
ATOM 2460 O O . ILE A 1 297 ? -6.648 -0.871 11.073 1.00 76.44 297 ILE A O 1
ATOM 2464 N N . ILE A 1 298 ? -5.858 -2.902 10.552 1.00 76.62 298 ILE A N 1
ATOM 2465 C CA . ILE A 1 298 ? -6.200 -2.829 9.122 1.00 76.62 298 ILE A CA 1
ATOM 2466 C C . ILE A 1 298 ? -7.712 -2.669 8.924 1.00 76.62 298 ILE A C 1
ATOM 2468 O O . ILE A 1 298 ? -8.175 -1.831 8.145 1.00 76.62 298 ILE A O 1
ATOM 2472 N N . TYR A 1 299 ? -8.500 -3.447 9.657 1.00 82.44 299 TYR A N 1
ATOM 2473 C CA . TYR A 1 299 ? -9.953 -3.366 9.639 1.00 82.44 299 TYR A CA 1
ATOM 2474 C C . TYR A 1 299 ? -10.453 -2.022 10.158 1.00 82.44 299 TYR A C 1
ATOM 2476 O O . TYR A 1 299 ? -11.290 -1.385 9.518 1.00 82.44 299 TYR A O 1
ATOM 2484 N N . ALA A 1 300 ? -9.903 -1.556 11.276 1.00 80.62 300 ALA A N 1
ATOM 2485 C CA . ALA A 1 300 ? -10.256 -0.279 11.863 1.00 80.62 300 ALA A CA 1
ATOM 2486 C C . ALA A 1 300 ? -9.909 0.882 10.930 1.00 80.62 300 ALA A C 1
ATOM 2488 O O . ALA A 1 300 ? -10.733 1.770 10.731 1.00 80.62 300 ALA A O 1
ATOM 2489 N N . LEU A 1 301 ? -8.745 0.835 10.288 1.00 79.81 301 LEU A N 1
ATOM 2490 C CA . LEU A 1 301 ? -8.333 1.809 9.290 1.00 79.81 301 LEU A CA 1
ATOM 2491 C C . LEU A 1 301 ? -9.312 1.857 8.116 1.00 79.81 301 LEU A C 1
ATOM 2493 O O . LEU A 1 301 ? -9.783 2.926 7.730 1.00 79.81 301 LEU A O 1
ATOM 2497 N N . THR A 1 302 ? -9.708 0.687 7.614 1.00 77.50 302 THR A N 1
ATOM 2498 C CA . THR A 1 302 ? -10.668 0.606 6.510 1.00 77.50 302 THR A CA 1
ATOM 2499 C C . THR A 1 302 ? -12.052 1.121 6.925 1.00 77.50 302 THR A C 1
ATOM 2501 O O . THR A 1 302 ? -12.763 1.699 6.110 1.00 77.50 302 THR A O 1
ATOM 2504 N N . LEU A 1 303 ? -12.442 0.995 8.198 1.00 80.94 303 LEU A N 1
ATOM 2505 C CA . LEU A 1 303 ? -13.657 1.619 8.733 1.00 80.94 303 LEU A CA 1
ATOM 2506 C C . LEU A 1 303 ? -13.527 3.141 8.929 1.00 80.94 303 LEU A C 1
ATOM 2508 O O . LEU A 1 303 ? -14.514 3.855 8.730 1.00 80.94 303 LEU A O 1
ATOM 2512 N N . ILE A 1 304 ? -12.352 3.648 9.321 1.00 80.94 304 ILE A N 1
ATOM 2513 C CA . ILE A 1 304 ? -12.079 5.091 9.444 1.00 80.94 304 ILE A CA 1
ATOM 2514 C C . ILE A 1 304 ? -12.181 5.768 8.080 1.00 80.94 304 ILE A C 1
ATOM 2516 O O . ILE A 1 304 ? -12.811 6.820 7.987 1.00 80.94 304 ILE A O 1
ATOM 2520 N N . GLU A 1 305 ? -11.678 5.136 7.024 1.00 76.06 305 GLU A N 1
ATOM 2521 C CA . GLU A 1 305 ? -11.823 5.625 5.649 1.00 76.06 305 GLU A CA 1
ATOM 2522 C C . GLU A 1 305 ? -13.167 5.201 4.998 1.00 76.06 305 GLU A C 1
ATOM 2524 O O . GLU A 1 305 ? -13.337 5.214 3.782 1.00 76.06 305 GLU A O 1
ATOM 2529 N N . ASP A 1 306 ? -14.158 4.811 5.813 1.00 69.88 306 ASP A N 1
ATOM 2530 C CA . ASP A 1 306 ? -15.537 4.489 5.412 1.00 69.88 306 ASP A CA 1
ATOM 2531 C C . ASP A 1 306 ? -15.648 3.436 4.291 1.00 69.88 306 ASP A C 1
ATOM 2533 O O . ASP A 1 306 ? -16.490 3.512 3.386 1.00 69.88 306 ASP A O 1
ATOM 2537 N N . LEU A 1 307 ? -14.804 2.411 4.393 1.00 64.94 307 LEU A N 1
ATOM 2538 C CA . LEU A 1 307 ? -14.521 1.336 3.447 1.00 64.94 307 LEU A CA 1
ATOM 2539 C C . LEU A 1 307 ? -14.044 1.807 2.071 1.00 64.94 307 LEU A C 1
ATOM 2541 O O . LEU A 1 307 ? -13.428 1.007 1.398 1.00 64.94 307 LEU A O 1
ATOM 2545 N N . LYS A 1 308 ? -14.246 3.060 1.649 1.00 68.50 308 LYS A N 1
ATOM 2546 C CA . LYS A 1 308 ? -13.764 3.589 0.368 1.00 68.50 308 LYS A CA 1
ATOM 2547 C C . LYS A 1 308 ? -12.566 4.510 0.628 1.00 68.50 308 LYS A C 1
ATOM 2549 O O . LYS A 1 308 ? -12.771 5.714 0.767 1.00 68.50 308 LYS A O 1
ATOM 2554 N N . PRO A 1 309 ? -11.350 3.952 0.693 1.00 67.69 309 PRO A N 1
ATOM 2555 C CA . PRO A 1 309 ? -10.173 4.711 1.060 1.00 67.69 309 PRO A CA 1
ATOM 2556 C C . PRO A 1 309 ? -9.830 5.804 0.065 1.00 67.69 309 PRO A C 1
ATOM 2558 O O . PRO A 1 309 ? -10.074 5.658 -1.136 1.00 67.69 309 PRO A O 1
ATOM 2561 N N . ASN A 1 310 ? -9.183 6.853 0.569 1.00 67.94 310 ASN A N 1
ATOM 2562 C CA . ASN A 1 310 ? -8.518 7.838 -0.283 1.00 67.94 310 ASN A CA 1
ATOM 2563 C C . ASN A 1 310 ? -7.321 7.196 -1.004 1.00 67.94 310 ASN A C 1
ATOM 2565 O O . ASN A 1 310 ? -7.041 7.539 -2.148 1.00 67.94 310 ASN A O 1
ATOM 2569 N N . ASN A 1 311 ? -6.690 6.195 -0.373 1.00 74.56 311 ASN A N 1
ATOM 2570 C CA . ASN A 1 311 ? -5.515 5.488 -0.889 1.00 74.56 311 ASN A CA 1
ATOM 2571 C C . ASN A 1 311 ? -5.758 3.963 -0.972 1.00 74.56 311 ASN A C 1
ATOM 2573 O O . ASN A 1 311 ? -5.183 3.189 -0.196 1.00 74.56 311 ASN A O 1
ATOM 2577 N N . PRO A 1 312 ? -6.606 3.482 -1.906 1.00 76.19 312 PRO A N 1
ATOM 2578 C CA . PRO A 1 312 ? -6.948 2.060 -2.029 1.00 76.19 312 PRO A CA 1
ATOM 2579 C C . PRO A 1 312 ? -5.738 1.166 -2.276 1.00 76.19 312 PRO A C 1
ATOM 2581 O O . PRO A 1 312 ? -5.697 0.047 -1.765 1.00 76.19 312 PRO A O 1
ATOM 2584 N N . THR A 1 313 ? -4.737 1.659 -3.005 1.00 81.12 313 THR A N 1
ATOM 2585 C CA . THR A 1 313 ? -3.494 0.932 -3.265 1.00 81.12 313 THR A CA 1
ATOM 2586 C C . THR A 1 313 ? -2.745 0.638 -1.973 1.00 81.12 313 THR A C 1
ATOM 2588 O O . THR A 1 313 ? -2.364 -0.507 -1.744 1.00 81.12 313 THR A O 1
ATOM 2591 N N . PHE A 1 314 ? -2.601 1.622 -1.088 1.00 81.69 314 PHE A N 1
ATOM 2592 C CA . PHE A 1 314 ? -1.899 1.445 0.179 1.00 81.69 314 PHE A CA 1
ATOM 2593 C C . PHE A 1 314 ? -2.631 0.471 1.116 1.00 81.69 314 PHE A C 1
ATOM 2595 O O . PHE A 1 314 ? -2.021 -0.472 1.620 1.00 81.69 314 PHE A O 1
ATOM 2602 N N . LEU A 1 315 ? -3.957 0.599 1.274 1.00 80.19 315 LEU A N 1
ATOM 2603 C CA . LEU A 1 315 ? -4.733 -0.348 2.092 1.00 80.19 315 LEU A CA 1
ATOM 2604 C C . LEU A 1 315 ? -4.715 -1.774 1.537 1.00 80.19 315 LEU A C 1
ATOM 2606 O O . LEU A 1 315 ? -4.567 -2.730 2.297 1.00 80.19 315 LEU A O 1
ATOM 2610 N N . THR A 1 316 ? -4.839 -1.924 0.217 1.00 83.56 316 THR A N 1
ATOM 2611 C CA . THR A 1 316 ? -4.752 -3.218 -0.484 1.00 83.56 316 THR A CA 1
ATOM 2612 C C . THR A 1 316 ? -3.459 -3.934 -0.111 1.00 83.56 316 THR A C 1
ATOM 2614 O O . THR A 1 316 ? -3.465 -5.104 0.269 1.00 83.56 316 THR A O 1
ATOM 2617 N N . HIS A 1 317 ? -2.354 -3.202 -0.148 1.00 82.00 317 HIS A N 1
ATOM 2618 C CA . HIS A 1 317 ? -1.037 -3.685 0.217 1.00 82.00 317 HIS A CA 1
ATOM 2619 C C . HIS A 1 317 ? -0.906 -4.061 1.705 1.00 82.00 317 HIS A C 1
ATOM 2621 O O . HIS A 1 317 ? -0.343 -5.113 2.021 1.00 82.00 317 HIS A O 1
ATOM 2627 N N . LEU A 1 318 ? -1.462 -3.266 2.626 1.00 81.31 318 LEU A N 1
ATOM 2628 C CA . LEU A 1 318 ? -1.487 -3.607 4.054 1.00 81.31 318 LEU A CA 1
ATOM 2629 C C . LEU A 1 318 ? -2.274 -4.902 4.323 1.00 81.31 318 LEU A C 1
ATOM 2631 O O . LEU A 1 318 ? -1.787 -5.777 5.041 1.00 81.31 318 LEU A O 1
ATOM 2635 N N . ILE A 1 319 ? -3.448 -5.058 3.698 1.00 82.38 319 ILE A N 1
ATOM 2636 C CA . ILE A 1 319 ? -4.301 -6.257 3.807 1.00 82.38 319 ILE A CA 1
ATOM 2637 C C . ILE A 1 319 ? -3.577 -7.498 3.284 1.00 82.38 319 ILE A C 1
ATOM 2639 O O . ILE A 1 319 ? -3.595 -8.557 3.901 1.00 82.38 319 ILE A O 1
ATOM 2643 N N . ILE A 1 320 ? -2.904 -7.389 2.145 1.00 78.75 320 ILE A N 1
ATOM 2644 C CA . ILE A 1 320 ? -2.155 -8.506 1.562 1.00 78.75 320 ILE A CA 1
ATOM 2645 C C . ILE A 1 320 ? -1.044 -8.984 2.490 1.00 78.75 320 ILE A C 1
ATOM 2647 O O . ILE A 1 320 ? -0.865 -10.189 2.671 1.00 78.75 320 ILE A O 1
ATOM 2651 N N . ASN A 1 321 ? -0.317 -8.052 3.103 1.00 74.38 321 ASN A N 1
ATOM 2652 C CA . ASN A 1 321 ? 0.717 -8.398 4.065 1.00 74.38 321 ASN A CA 1
ATOM 2653 C C . ASN A 1 321 ? 0.151 -9.044 5.332 1.00 74.38 321 ASN A C 1
ATOM 2655 O O . ASN A 1 321 ? 0.903 -9.708 6.040 1.00 74.38 321 ASN A O 1
ATOM 2659 N N . SER A 1 322 ? -1.131 -8.859 5.661 1.00 72.62 322 SER A N 1
ATOM 2660 C CA . SER A 1 322 ? -1.768 -9.579 6.771 1.00 72.62 322 SER A CA 1
ATOM 2661 C C . SER A 1 322 ? -2.278 -10.969 6.400 1.00 72.62 322 SER A C 1
ATOM 2663 O O . SER A 1 322 ? -2.492 -11.772 7.293 1.00 72.62 322 SER A O 1
ATOM 2665 N N . ILE A 1 323 ? -2.421 -11.282 5.108 1.00 75.31 323 ILE A N 1
ATOM 2666 C CA . ILE A 1 323 ? -2.813 -12.619 4.625 1.00 75.31 323 ILE A CA 1
ATOM 2667 C C . ILE A 1 323 ? -1.617 -13.589 4.580 1.00 75.31 323 ILE A C 1
ATOM 2669 O O . ILE A 1 323 ? -1.804 -14.802 4.589 1.00 75.31 323 ILE A O 1
ATOM 2673 N N . LYS A 1 324 ? -0.392 -13.068 4.459 1.00 64.06 324 LYS A N 1
ATOM 2674 C CA . LYS A 1 324 ? 0.833 -13.858 4.248 1.00 64.06 324 LYS A CA 1
ATOM 2675 C C . LYS A 1 324 ? 1.494 -14.411 5.514 1.00 64.06 324 LYS A C 1
ATOM 2677 O O . LYS A 1 324 ? 2.326 -15.306 5.381 1.00 64.06 324 LYS A O 1
ATOM 2682 N N . ASN A 1 325 ? 1.168 -13.854 6.677 1.00 47.19 325 ASN A N 1
ATOM 2683 C CA . ASN A 1 325 ? 1.775 -14.170 7.973 1.00 47.19 325 ASN A CA 1
ATOM 2684 C C . ASN A 1 325 ? 0.728 -14.775 8.898 1.00 47.19 325 ASN A C 1
ATOM 2686 O O . ASN A 1 325 ? 1.129 -15.572 9.766 1.00 47.19 325 ASN A O 1
#

Sequence (325 aa):
MSNILENKKTCIITKEKIFQNIVHFLVINSEGVDIVKNPISKTAIIYFLFNYAYKYKKQHYTDFAFDLLQQSLSEIVNLSQKEKDINPNSIWLGYGLMQFNNNGFFESYELDEILYSFDIISIRETERLSRGEFSTNNVYDLLSMANYLIDRMIYMGENTGYYLPVKEHLLIVLFELVHNMSVWNRESITWVVPMVLFLEKCREQKAMAKLAKKGLQEFENYTLLENEHILKRYKLMKSKEDLSRALLLWLNFSNKIKNMMNDKTLLKGVIEIQISNNMEQLYRNGDSDLSGIKNVIIYALTLIEDLKPNNPTFLTHLIINSIKN

pLDDT: mean 77.35, std 13.16, range [29.59, 94.81]

Foldseek 3Di:
DDDDPPDPPPPPCDLLNLLVLLVVVCVVCVVPACLLVQLLSLLLQLLLLVLNCVLVVPVVSPVVSVVSLVVLLVVQVVVLVVVPDHDLSNLNSLLSLLVCVVVVVDDLVVCPVSNVSSLVSLLVVLVVQLPDDPDLVCLLSLLSSLSSLLSVLVSQDPPDPSNVSSVVSNLSSLCSNQVCVVVYPLQDLLRLQLLLVSLVSLCVPPVRVVSSVSSVVVVVPRPCPDQVNLVVVLVVCVVVVVLLVNLLSLQRCCVVHVVSVVCLVVSLVSLSVLSVVLSVCCVPVVDDPSLSSLSSSLSSSCVSCVVHHPCSSSSSSSSSVSVVD

Secondary structure (DSSP, 8-state):
--------------HHHHHHHHHHHHHHHTTT-GGGGSHHHHHHHHHHHHHHHHHHT-HHHHHHHHHHHHHHHHHHHHHHTTSS---GGGHHHHHHHHHHHHTT-S-HHHHHHHHHHHHHHHHHHHHHHHSSPP-GGGHHHHHHHHHHHHHHHHHH-TTSTTHHHHHHHHHHHHHHHHHTGGGS-TT-HHHHHHHHHHHHHHHTSTTTHHHHHHHHHHHHT-GGGSHHHHHHHHHHHHHTT-HHHHHHHHHHHTTT-HHHHHTHHHHHHHHHHHHHHHHHHHHHHSS--HHHHHHHHHHHHHHHTTTS-S-HHHHHHHHHHHH--

Radius of gyration: 20.76 Å; chains: 1; bounding box: 70×39×59 Å